Protein AF-A0A3P7TDN3-F1 (afdb_monomer)

Organism: Heligmosomoides polygyrus (NCBI:txid6339)

InterPro domains:
  IPR027417 P-loop containing nucleoside triphosphate hydrolase [G3DSA:3.40.50.300] (238-329)
  IPR027417 P-loop containing nucleoside triphosphate hydrolase [SSF52540] (97-327)

Mean predicted aligned error: 18.05 Å

pLDDT: mean 81.96, std 13.73, range [33.84, 96.94]

Radius of gyration: 77.33 Å; Cα contacts (8 Å, |Δi|>4): 189; chains: 1; bounding box: 142×45×217 Å

Sequence (339 aa):
MEQAKRDFEKLSDSLTSTRGTLATMKEQIAKEEEALSSSKNRVDEFNERMAAIDERRKIAQKGHEEAVATLKRFEKELKEFASGRVQRANGGDRRATKNSSVLQKGHEEAVVTLKRFEKELKEFDKDIKVHQDKVDVTNKKIIKLKSKQASLEADIEKAKEDAVAYKKMAHHKAKAHPWISDERSHFGKKNTEYDFTGYTQDKATKAIADLKARKNELGKNLNTRAMGVLSQVEEQVLGLKQKKEQIAIDKQKLLDTIALLDVKKTQEIHKAHAQVNRDFGNIFSTLLPGASAKVEPPTGKTVEQGLEVRVAFNGKWKDSLQELSGGRPEIRKGHREVS

Foldseek 3Di:
DVVLLVLLVVLVVLLVVLVVVLVVLVVVLVVLVVVLVVLVVLLVVLVVVLVVLVVVLVVLVVQLVVLVVQLVVLVVVLVVLVVVCVVVVPDDDPVSVVVNVVSVVSNVVSVVSNVVSVVSNVVSVVSSVVSVVVSVVSVVVSVVSVVVSVVSVVVSVVSVVSSVVSVVSSVVSCVVPVVCVVCVVVACDPPDVRPPPPDDPVNVVVVVVVVVVVVVVVVVVDPPCCVVVVVVVVVVVVVVVVVVVVVVVVVVVVVVVVVVVVVVVLVVLVVVQVVCQVVVQVVQCVVDPQKGKGWADDVPDDSVVDIFIWMDHNRDIDRHPVVVPPDDDDDDPDDDDDD

Solvent-accessible surface area (backbone atoms only — not comparable to full-atom values): 18614 Å² total; per-residue (Å²): 111,70,66,63,48,51,55,36,48,53,28,50,52,50,36,53,50,40,51,52,51,46,52,5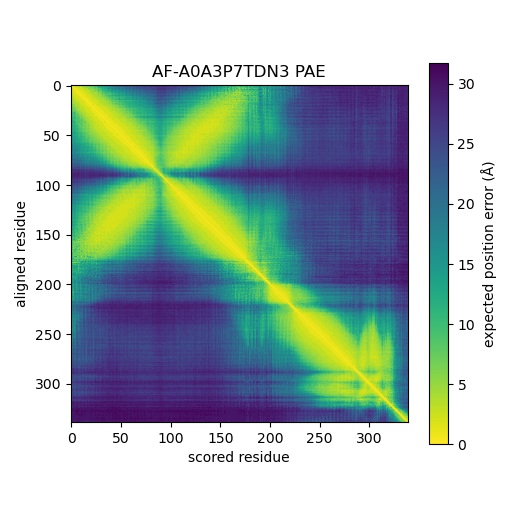4,52,51,55,49,46,54,54,48,51,52,54,43,51,56,48,49,55,52,40,52,56,39,51,52,52,40,52,57,45,51,52,52,39,54,54,45,48,53,51,33,53,52,30,52,52,53,37,55,48,41,53,49,53,52,50,52,54,53,56,61,43,71,76,52,80,80,71,95,54,73,64,58,56,51,52,53,54,51,50,50,50,54,38,51,52,32,52,53,52,33,55,48,35,56,50,52,50,55,50,42,56,49,52,45,48,56,41,50,54,50,38,54,56,44,48,55,49,45,54,51,48,52,54,51,46,55,51,52,52,53,53,42,52,52,41,50,52,50,37,52,51,30,51,52,53,33,52,50,51,40,70,78,34,65,66,49,68,77,49,53,90,53,58,67,38,78,94,44,105,35,43,59,84,91,70,47,74,67,58,52,54,48,52,52,49,51,51,51,51,50,50,51,57,52,52,75,74,51,66,86,56,48,67,61,52,47,53,53,51,50,52,51,52,52,53,50,51,53,51,53,51,50,52,54,53,52,53,49,53,51,53,53,49,50,54,52,50,53,54,50,49,53,52,51,51,52,52,50,48,56,50,51,24,52,51,49,21,53,53,40,37,70,76,35,85,66,33,45,35,43,58,42,44,47,93,96,51,49,73,91,78,41,75,40,55,34,42,23,53,83,85,48,77,39,86,41,73,77,83,71,56,93,69,77,83,93,75,85,82,79,84,77,86,78,133

Secondary structure (DSSP, 8-state):
-HHHHHHHHHHHHHHHHHHHHHHHHHHHHHHHHHHHHHHHHHHHHHHHHHHHHHHHHHHHHHHHHHHHHHHHHHHHHHHHHHHHHHTT-SS--HHHHHHHHHHHHHHHHHHHHHHHHHHHHHHHHHHHHHHHHHHHHHHHHHHHHHHHHHHHHHHHHHHHHHHHHHHHHHHHHHHH-THHHHHGGGTT-TTSTT--TT--HHHHHHHHHHHHHHHHHHHHT--TTHHHHHHHHHHHHHHHHHHHHHHHHHHHHHHHHHHHHHHHHHHHHHHHHHHHHHHHHHHHHHHSTTEEEEEEPPTT--GGG--EEEEEETTEEES-GGGG-SS------------

Nearest PDB structures (foldseek):
  3ja6-assembly1_I  TM=4.556E-01  e=2.717E-03  Escherichia coli
  7p3r-assembly1_C  TM=4.367E-01  e=5.400E-03  Vibrio cholerae O1 biovar El Tor str. N16961
  6h2e-assembly1_Q-2  TM=7.314E-01  e=5.906E-01  Aeromonas hydrophila subsp. hydrophila AL09-71
  6grj-assembly1_D  TM=5.942E-01  e=1.775E-01  Aeromonas hydrophila
  8glv-assembly1_Dp  TM=3.285E-01  e=7.426E-01  Chlamydomonas reinhardtii

Structure (mmCIF, N/CA/C/O backbone):
data_AF-A0A3P7TDN3-F1
#
_entry.id   AF-A0A3P7TDN3-F1
#
loop_
_atom_site.group_PDB
_atom_site.id
_atom_site.type_symbol
_atom_site.label_atom_id
_atom_site.label_alt_id
_atom_site.label_comp_id
_atom_site.label_asym_id
_atom_site.label_entity_id
_atom_site.label_seq_id
_atom_site.pdbx_PDB_ins_code
_atom_site.Cartn_x
_atom_site.Cartn_y
_atom_site.Cartn_z
_atom_site.occupancy
_atom_site.B_iso_or_equiv
_atom_site.auth_seq_id
_atom_site.auth_comp_id
_atom_site.auth_asym_id
_atom_site.auth_atom_id
_atom_site.pdbx_PDB_model_num
ATOM 1 N N . MET A 1 1 ? -12.198 -1.294 20.680 1.00 58.62 1 MET A N 1
ATOM 2 C CA . MET A 1 1 ? -11.614 -2.631 20.464 1.00 58.62 1 MET A CA 1
ATOM 3 C C . MET A 1 1 ? -11.638 -2.976 18.978 1.00 58.62 1 MET A C 1
ATOM 5 O O . MET A 1 1 ? -10.586 -2.913 18.357 1.00 58.62 1 MET A O 1
ATOM 9 N N . GLU A 1 2 ? -12.814 -3.159 18.366 1.00 63.59 2 GLU A N 1
ATOM 10 C CA . GLU A 1 2 ? -12.966 -3.464 16.925 1.00 63.59 2 GLU A CA 1
ATOM 11 C C . GLU A 1 2 ? -12.265 -2.482 15.973 1.00 63.59 2 GLU A C 1
ATOM 13 O O . GLU A 1 2 ? -11.636 -2.905 15.007 1.00 63.59 2 GLU A O 1
ATOM 18 N N . GLN A 1 3 ? -12.312 -1.175 16.259 1.00 66.19 3 GLN A N 1
ATOM 19 C CA . GLN A 1 3 ? -11.653 -0.165 15.423 1.00 66.19 3 GLN A CA 1
ATOM 20 C C . GLN A 1 3 ? -10.132 -0.364 15.344 1.00 66.19 3 GLN A C 1
ATOM 22 O O . GLN A 1 3 ? -9.552 -0.379 14.264 1.00 66.19 3 GLN A O 1
ATOM 27 N N . ALA A 1 4 ? -9.484 -0.561 16.493 1.00 67.50 4 ALA A N 1
ATOM 28 C CA . ALA A 1 4 ? -8.045 -0.795 16.553 1.00 67.50 4 ALA A CA 1
ATOM 29 C C . ALA A 1 4 ? -7.644 -2.119 15.880 1.00 67.50 4 ALA A C 1
ATOM 31 O O . ALA A 1 4 ? -6.563 -2.208 15.303 1.00 67.50 4 ALA A O 1
ATOM 32 N N . LYS A 1 5 ? -8.540 -3.113 15.921 1.00 63.59 5 LYS A N 1
ATOM 33 C CA . LYS A 1 5 ? -8.393 -4.424 15.280 1.00 63.59 5 LYS A CA 1
ATOM 34 C C . LYS A 1 5 ? -8.329 -4.307 13.761 1.00 63.59 5 LYS A C 1
ATOM 36 O O . LYS A 1 5 ? -7.360 -4.748 13.154 1.00 63.59 5 LYS A O 1
ATOM 41 N N . ARG A 1 6 ? -9.320 -3.629 13.173 1.00 68.69 6 ARG A N 1
ATOM 42 C CA . ARG A 1 6 ? -9.400 -3.377 11.728 1.00 68.69 6 ARG A CA 1
ATOM 43 C C . ARG A 1 6 ? -8.254 -2.521 11.227 1.00 68.69 6 ARG A C 1
ATOM 45 O O . ARG A 1 6 ? -7.731 -2.797 10.157 1.00 68.69 6 ARG A O 1
ATOM 52 N N . ASP A 1 7 ? -7.866 -1.492 11.980 1.00 73.81 7 ASP A N 1
ATOM 53 C CA . ASP A 1 7 ? -6.705 -0.677 11.619 1.00 73.81 7 ASP A CA 1
ATOM 54 C C . ASP A 1 7 ? -5.449 -1.554 11.525 1.00 73.81 7 ASP A C 1
ATOM 56 O O . ASP A 1 7 ? -4.688 -1.446 10.569 1.00 73.81 7 ASP A O 1
ATOM 60 N N . PHE A 1 8 ? -5.250 -2.459 12.488 1.00 74.88 8 PHE A N 1
ATOM 61 C CA . PHE A 1 8 ? -4.116 -3.379 12.498 1.00 74.88 8 PHE A CA 1
ATOM 62 C C . PHE A 1 8 ? -4.182 -4.423 11.369 1.00 74.88 8 PHE A C 1
ATOM 64 O O . PHE A 1 8 ? -3.169 -4.672 10.719 1.00 74.88 8 PHE A O 1
ATOM 71 N N . GLU A 1 9 ? -5.354 -5.000 11.099 1.00 75.31 9 GLU A N 1
ATOM 72 C CA . GLU A 1 9 ? -5.570 -5.946 9.994 1.00 75.31 9 GLU A CA 1
ATOM 73 C C . GLU A 1 9 ? -5.333 -5.287 8.635 1.00 75.31 9 GLU A C 1
ATOM 75 O O . GLU A 1 9 ? -4.533 -5.787 7.856 1.00 75.31 9 GLU A O 1
ATOM 80 N N . LYS A 1 10 ? -5.903 -4.098 8.397 1.00 78.38 10 LYS A N 1
ATOM 81 C CA . LYS A 1 10 ? -5.652 -3.314 7.179 1.00 78.38 10 LYS A CA 1
ATOM 82 C C . LYS A 1 10 ? -4.168 -3.025 6.993 1.00 78.38 10 LYS A C 1
ATOM 84 O O . LYS A 1 10 ? -3.664 -3.136 5.885 1.00 78.38 10 LYS A O 1
ATOM 89 N N . LEU A 1 11 ? -3.454 -2.664 8.060 1.00 79.69 11 LEU A N 1
ATOM 90 C CA . LEU A 1 11 ? -2.007 -2.441 7.996 1.00 79.69 11 LEU A CA 1
ATOM 91 C C . LEU A 1 11 ? -1.237 -3.737 7.708 1.00 79.69 11 LEU A C 1
ATOM 93 O O . LEU A 1 11 ? -0.254 -3.705 6.973 1.00 79.69 11 LEU A O 1
ATOM 97 N N . SER A 1 12 ? -1.678 -4.869 8.262 1.00 75.94 12 SER A N 1
ATOM 98 C CA . SER A 1 12 ? -1.098 -6.190 8.003 1.00 75.94 12 SER A CA 1
ATOM 99 C C . SER A 1 12 ? -1.337 -6.636 6.558 1.00 75.94 12 SER A C 1
ATOM 101 O O . SER A 1 12 ? -0.399 -7.071 5.892 1.00 75.94 12 SER A O 1
ATOM 103 N N . ASP A 1 13 ? -2.553 -6.483 6.043 1.00 79.38 13 ASP A N 1
ATOM 104 C CA . ASP A 1 13 ? -2.920 -6.819 4.667 1.00 79.38 13 ASP A CA 1
ATOM 105 C C . ASP A 1 13 ? -2.196 -5.912 3.676 1.00 79.38 13 ASP A C 1
ATOM 107 O O . ASP A 1 13 ? -1.582 -6.406 2.731 1.00 79.38 13 ASP A O 1
ATOM 111 N N . SER A 1 14 ? -2.158 -4.601 3.940 1.00 79.75 14 SER A N 1
ATOM 112 C CA . SER A 1 14 ? -1.368 -3.649 3.157 1.00 79.75 14 SER A CA 1
ATOM 113 C C . SER A 1 14 ? 0.115 -4.010 3.165 1.00 79.75 14 SER A C 1
ATOM 115 O O . SER A 1 14 ? 0.737 -3.987 2.112 1.00 79.75 14 SER A O 1
ATOM 117 N N . LEU A 1 15 ? 0.691 -4.412 4.305 1.00 79.75 15 LEU A N 1
ATOM 118 C CA . LEU A 1 15 ? 2.088 -4.860 4.390 1.00 79.75 15 LEU A CA 1
ATOM 119 C C . LEU A 1 15 ? 2.348 -6.155 3.605 1.00 79.75 15 LEU A C 1
ATOM 121 O O . LEU A 1 15 ? 3.425 -6.346 3.040 1.00 79.75 15 LEU A O 1
ATOM 125 N N . THR A 1 16 ? 1.388 -7.076 3.599 1.00 80.88 16 THR A N 1
ATOM 126 C CA . THR A 1 16 ? 1.516 -8.357 2.890 1.00 80.88 16 THR A CA 1
ATOM 127 C C . THR A 1 16 ? 1.381 -8.143 1.385 1.00 80.88 16 THR A C 1
ATOM 129 O O . THR A 1 16 ? 2.193 -8.653 0.613 1.00 80.88 16 THR A O 1
ATOM 132 N N . SER A 1 17 ? 0.427 -7.302 0.983 1.00 82.31 17 SER A N 1
ATOM 133 C CA . SER A 1 17 ? 0.233 -6.852 -0.393 1.00 82.31 17 SER A CA 1
ATOM 134 C C . SER A 1 17 ? 1.462 -6.107 -0.923 1.00 82.31 17 SER A C 1
ATOM 136 O O . SER A 1 17 ? 1.997 -6.500 -1.956 1.00 82.31 17 SER A O 1
ATOM 138 N N . THR A 1 18 ? 2.000 -5.122 -0.186 1.00 82.38 18 THR A N 1
ATOM 139 C CA . THR A 1 18 ? 3.206 -4.382 -0.608 1.00 82.38 18 THR A CA 1
ATOM 140 C C . THR A 1 18 ? 4.447 -5.262 -0.697 1.00 82.38 18 THR A C 1
ATOM 142 O O . THR A 1 18 ? 5.294 -5.057 -1.560 1.00 82.38 18 THR A O 1
ATOM 145 N N . ARG A 1 19 ? 4.572 -6.289 0.151 1.00 79.69 19 ARG A N 1
ATOM 146 C CA . ARG A 1 19 ? 5.641 -7.291 0.009 1.00 79.69 19 ARG A CA 1
ATOM 147 C C . ARG A 1 19 ? 5.483 -8.128 -1.255 1.00 79.69 19 ARG A C 1
ATOM 149 O O . ARG A 1 19 ? 6.483 -8.392 -1.920 1.00 79.69 19 ARG A O 1
ATOM 156 N N . GLY A 1 20 ? 4.254 -8.529 -1.578 1.00 82.12 20 GLY A N 1
ATOM 157 C CA . GLY A 1 20 ? 3.937 -9.239 -2.815 1.00 82.12 20 GLY A CA 1
ATOM 158 C C . GLY A 1 20 ? 4.263 -8.400 -4.050 1.00 82.12 20 GLY A C 1
ATOM 159 O O . GLY A 1 20 ? 4.995 -8.859 -4.926 1.00 82.12 20 GLY A O 1
ATOM 160 N N . THR A 1 21 ? 3.810 -7.144 -4.089 1.00 84.44 21 THR A N 1
ATOM 161 C CA . THR A 1 21 ? 4.116 -6.229 -5.200 1.00 84.44 21 THR A CA 1
ATOM 162 C C . THR A 1 21 ? 5.618 -5.986 -5.323 1.00 84.44 21 THR A C 1
ATOM 164 O O . THR A 1 21 ? 6.164 -6.100 -6.417 1.00 84.44 21 THR A O 1
ATOM 167 N N . LEU A 1 22 ? 6.324 -5.770 -4.212 1.00 84.81 22 LEU A N 1
ATOM 168 C CA . LEU A 1 22 ? 7.772 -5.569 -4.209 1.00 84.81 22 LEU A CA 1
ATOM 169 C C . LEU A 1 22 ? 8.546 -6.798 -4.712 1.00 84.81 22 LEU A C 1
ATOM 171 O O . LEU A 1 22 ? 9.556 -6.638 -5.394 1.00 84.81 22 LEU A O 1
ATOM 175 N N . ALA A 1 23 ? 8.077 -8.016 -4.427 1.00 86.75 23 ALA A N 1
ATOM 176 C CA . ALA A 1 23 ? 8.657 -9.230 -5.001 1.00 86.75 23 ALA A CA 1
ATOM 177 C C . ALA A 1 23 ? 8.483 -9.265 -6.530 1.00 86.75 23 ALA A C 1
ATOM 179 O O . ALA A 1 23 ? 9.458 -9.477 -7.250 1.00 86.75 23 ALA A O 1
ATOM 180 N N . THR A 1 24 ? 7.278 -8.966 -7.028 1.00 89.00 24 THR A N 1
ATOM 181 C CA . THR A 1 24 ? 7.013 -8.932 -8.477 1.00 89.00 24 THR A CA 1
ATOM 182 C C . THR A 1 24 ? 7.789 -7.828 -9.200 1.00 89.00 24 THR A C 1
ATOM 184 O O . THR A 1 24 ? 8.333 -8.070 -10.274 1.00 89.00 24 THR A O 1
ATOM 187 N N . MET A 1 25 ? 7.911 -6.635 -8.606 1.00 88.31 25 MET A N 1
ATOM 188 C CA . MET A 1 25 ? 8.682 -5.524 -9.175 1.00 88.31 25 MET A CA 1
ATOM 189 C C . MET A 1 25 ? 10.177 -5.853 -9.241 1.00 88.31 25 MET A C 1
ATOM 191 O O . MET A 1 25 ? 10.819 -5.566 -10.246 1.00 88.31 25 MET A O 1
ATOM 195 N N . LYS A 1 26 ? 10.733 -6.513 -8.214 1.00 86.25 26 LYS A N 1
ATOM 196 C CA . LYS A 1 26 ? 12.130 -6.981 -8.231 1.00 86.25 26 LYS A CA 1
ATOM 197 C C . LYS A 1 26 ? 12.391 -8.001 -9.336 1.00 86.25 26 LYS A C 1
ATOM 199 O O . LYS A 1 26 ? 13.412 -7.914 -10.008 1.00 86.25 26 LYS A O 1
ATOM 204 N N . GLU A 1 27 ? 11.471 -8.942 -9.542 1.00 91.38 27 GLU A N 1
ATOM 205 C CA . GLU A 1 27 ? 11.575 -9.905 -10.642 1.00 91.38 27 GLU A CA 1
ATOM 206 C C . GLU A 1 27 ? 11.507 -9.206 -12.009 1.00 91.38 27 GLU A C 1
ATOM 208 O O . GLU A 1 27 ? 12.256 -9.546 -12.924 1.00 91.38 27 GLU A O 1
ATOM 213 N N . GLN A 1 28 ? 10.638 -8.200 -12.151 1.00 88.94 28 GLN A N 1
ATOM 214 C CA . GLN A 1 28 ? 10.557 -7.397 -13.371 1.00 88.94 28 GLN A CA 1
ATOM 215 C C . GLN A 1 28 ? 11.845 -6.615 -13.633 1.00 88.94 28 GLN A C 1
ATOM 217 O O . GLN A 1 28 ? 12.327 -6.653 -14.760 1.00 88.94 28 GLN A O 1
ATOM 222 N N . ILE A 1 29 ? 12.436 -5.968 -12.622 1.00 90.00 29 ILE A N 1
ATOM 223 C CA . ILE A 1 29 ? 13.725 -5.276 -12.780 1.00 90.00 29 ILE A CA 1
ATOM 224 C C . ILE A 1 29 ? 14.811 -6.241 -13.247 1.00 90.00 29 ILE A C 1
ATOM 226 O O . ILE A 1 29 ? 15.497 -5.927 -14.212 1.00 90.00 29 ILE A O 1
ATOM 230 N N . ALA A 1 30 ? 14.919 -7.429 -12.647 1.00 90.44 30 ALA A N 1
ATOM 231 C CA . ALA A 1 30 ? 15.923 -8.411 -13.056 1.00 90.44 30 ALA A CA 1
ATOM 232 C C . ALA A 1 30 ? 15.779 -8.809 -14.541 1.00 90.44 30 ALA A C 1
ATOM 234 O O . ALA A 1 30 ? 16.767 -8.875 -15.272 1.00 90.44 30 ALA A O 1
ATOM 235 N N . LYS A 1 31 ? 14.541 -9.004 -15.021 1.00 91.00 31 LYS A N 1
ATOM 236 C CA . LYS A 1 31 ? 14.264 -9.281 -16.445 1.00 91.00 31 LYS A CA 1
ATOM 237 C C . LYS A 1 31 ? 14.632 -8.102 -17.351 1.00 91.00 31 LYS A C 1
ATOM 239 O O . LYS A 1 31 ? 15.155 -8.302 -18.446 1.00 91.00 31 LYS A O 1
ATOM 244 N N . GLU A 1 32 ? 14.350 -6.874 -16.920 1.00 89.44 32 GLU A N 1
ATOM 245 C CA . GLU A 1 32 ? 14.700 -5.659 -17.668 1.00 89.44 32 GLU A CA 1
ATOM 246 C C . GLU A 1 32 ? 16.224 -5.434 -17.707 1.00 89.44 32 GLU A C 1
ATOM 248 O O . GLU A 1 32 ? 16.751 -5.045 -18.750 1.00 89.44 32 GLU A O 1
ATOM 253 N N . GLU A 1 33 ? 16.952 -5.745 -16.629 1.00 89.88 33 GLU A N 1
ATOM 254 C CA . GLU A 1 33 ? 18.421 -5.697 -16.572 1.00 89.88 33 GLU A CA 1
ATOM 255 C C . GLU A 1 33 ? 19.064 -6.696 -17.543 1.00 89.88 33 GLU A C 1
ATOM 257 O O . GLU A 1 33 ? 19.987 -6.341 -18.282 1.00 89.88 33 GLU A O 1
ATOM 262 N N . GLU A 1 34 ? 18.541 -7.922 -17.617 1.00 92.81 34 GLU A N 1
ATOM 263 C CA . GLU A 1 34 ? 18.985 -8.932 -18.583 1.00 92.81 34 GLU A CA 1
ATOM 264 C C . GLU A 1 34 ? 18.696 -8.493 -20.034 1.00 92.81 34 GLU A C 1
ATOM 266 O O . GLU A 1 34 ? 19.556 -8.579 -20.922 1.00 92.81 34 GLU A O 1
ATOM 271 N N . ALA A 1 35 ? 17.509 -7.933 -20.285 1.00 92.12 35 ALA A N 1
ATOM 272 C CA . ALA A 1 35 ? 17.138 -7.377 -21.587 1.00 92.12 35 ALA A CA 1
ATOM 273 C C . ALA A 1 35 ? 18.008 -6.167 -21.984 1.00 92.12 35 ALA A C 1
ATOM 275 O O . ALA A 1 35 ? 18.323 -5.973 -23.165 1.00 92.12 35 ALA A O 1
ATOM 276 N N . LEU A 1 36 ? 18.410 -5.346 -21.012 1.00 92.62 36 LEU A N 1
ATOM 277 C CA . LEU A 1 36 ? 19.300 -4.209 -21.212 1.00 92.62 36 LEU A CA 1
ATOM 278 C C . LEU A 1 36 ? 20.726 -4.674 -21.518 1.00 92.62 36 LEU A C 1
ATOM 280 O O . LEU A 1 36 ? 21.340 -4.154 -22.449 1.00 92.62 36 LEU A O 1
ATOM 284 N N . SER A 1 37 ? 21.230 -5.657 -20.769 1.00 93.50 37 SER A N 1
ATOM 285 C CA . SER A 1 37 ? 22.544 -6.273 -20.977 1.00 93.50 37 SER A CA 1
ATOM 286 C C . SER A 1 37 ? 22.651 -6.890 -22.374 1.00 93.50 37 SER A C 1
ATOM 288 O O . SER A 1 37 ? 23.513 -6.510 -23.165 1.00 93.50 37 SER A O 1
ATOM 290 N N . SER A 1 38 ? 21.685 -7.733 -22.749 1.00 93.75 38 SER A N 1
ATOM 291 C CA . SER A 1 38 ? 21.631 -8.334 -24.088 1.00 93.75 38 SER A CA 1
ATOM 292 C C . SER A 1 38 ? 21.511 -7.296 -25.211 1.00 93.75 38 SER A C 1
ATOM 294 O O . SER A 1 38 ? 22.126 -7.453 -26.267 1.00 93.75 38 SER A O 1
ATOM 296 N N . SER A 1 39 ? 20.763 -6.206 -25.001 1.00 92.75 39 SER A N 1
ATOM 297 C CA . SER A 1 39 ? 20.650 -5.129 -25.994 1.00 92.75 39 SER A CA 1
ATOM 298 C C . SER A 1 39 ? 21.952 -4.334 -26.150 1.00 92.75 39 SER A C 1
ATOM 300 O O . SER A 1 39 ? 22.257 -3.928 -27.268 1.00 92.75 39 SER A O 1
ATOM 302 N N . LYS A 1 40 ? 22.723 -4.129 -25.070 1.00 93.19 40 LYS A N 1
ATOM 303 C CA . LYS A 1 40 ? 24.050 -3.487 -25.124 1.00 93.19 40 LYS A CA 1
ATOM 304 C C . LYS A 1 40 ? 25.048 -4.343 -25.903 1.00 93.19 40 LYS A C 1
ATOM 306 O O . LYS A 1 40 ? 25.600 -3.850 -26.877 1.00 93.19 40 LYS A O 1
ATOM 311 N N . ASN A 1 41 ? 25.152 -5.632 -25.575 1.00 94.81 41 ASN A N 1
ATOM 312 C CA . ASN A 1 41 ? 26.038 -6.562 -26.288 1.00 94.81 41 ASN A CA 1
ATOM 313 C C . ASN A 1 41 ? 25.749 -6.575 -27.796 1.00 94.81 41 ASN A C 1
ATOM 315 O O . ASN A 1 41 ? 26.651 -6.600 -28.622 1.00 94.81 41 ASN A O 1
ATOM 319 N N . ARG A 1 42 ? 24.470 -6.489 -28.171 1.00 92.38 42 ARG A N 1
ATOM 320 C CA . ARG A 1 42 ? 24.052 -6.453 -29.574 1.00 92.38 42 ARG A CA 1
ATOM 321 C C . ARG A 1 42 ? 24.449 -5.162 -30.299 1.00 92.38 42 ARG A C 1
ATOM 323 O O . ARG A 1 42 ? 24.687 -5.204 -31.502 1.00 92.38 42 ARG A O 1
ATOM 330 N N . VAL A 1 43 ? 24.515 -4.028 -29.598 1.00 94.38 43 VAL A N 1
ATOM 331 C CA . VAL A 1 43 ? 25.080 -2.783 -30.150 1.00 94.38 43 VAL A CA 1
ATOM 332 C C . VAL A 1 43 ? 26.580 -2.942 -30.374 1.00 94.38 43 VAL A C 1
ATOM 334 O O . VAL A 1 43 ? 27.057 -2.581 -31.447 1.00 94.38 43 VAL A O 1
ATOM 337 N N . ASP A 1 44 ? 27.293 -3.534 -29.416 1.00 93.56 44 ASP A N 1
ATOM 338 C CA . ASP A 1 44 ? 28.733 -3.781 -29.531 1.00 93.56 44 ASP A CA 1
ATOM 339 C C . ASP A 1 44 ? 29.041 -4.707 -30.720 1.00 93.56 44 ASP A C 1
ATOM 341 O O . ASP A 1 44 ? 29.847 -4.352 -31.578 1.00 93.56 44 ASP A O 1
ATOM 345 N N . GLU A 1 45 ? 28.292 -5.804 -30.885 1.00 93.69 45 GLU A N 1
ATOM 346 C CA . GLU A 1 45 ? 28.403 -6.693 -32.053 1.00 93.69 45 GLU A CA 1
ATOM 347 C C . GLU A 1 45 ? 28.162 -5.966 -33.387 1.00 93.69 45 GLU A C 1
ATOM 349 O O . GLU A 1 45 ? 28.819 -6.249 -34.394 1.00 93.69 45 GLU A O 1
ATOM 354 N N . PHE A 1 46 ? 27.191 -5.047 -33.446 1.00 93.38 46 PHE A N 1
ATOM 355 C CA . PHE A 1 46 ? 26.948 -4.271 -34.663 1.00 93.38 46 PHE A CA 1
ATOM 356 C C . PHE A 1 46 ? 28.076 -3.278 -34.941 1.00 93.38 46 PHE A C 1
ATOM 358 O O . PHE A 1 46 ? 28.464 -3.140 -36.102 1.00 93.38 46 PHE A O 1
ATOM 365 N N . ASN A 1 47 ? 28.627 -2.641 -33.908 1.00 92.25 47 ASN A N 1
ATOM 366 C CA . ASN A 1 47 ? 29.766 -1.734 -34.033 1.00 92.25 47 ASN A CA 1
ATOM 367 C C . ASN A 1 47 ? 31.035 -2.471 -34.488 1.00 92.25 47 ASN A C 1
ATOM 369 O O . ASN A 1 47 ? 31.755 -1.972 -35.351 1.00 92.25 47 ASN A O 1
ATOM 373 N N . GLU A 1 48 ? 31.285 -3.682 -33.989 1.00 94.31 48 GLU A N 1
ATOM 374 C CA . GLU A 1 48 ? 32.402 -4.517 -34.447 1.00 94.31 48 GLU A CA 1
ATOM 375 C C . GLU A 1 48 ? 32.251 -4.913 -35.922 1.00 94.31 48 GLU A C 1
ATOM 377 O O . GLU A 1 48 ? 33.198 -4.800 -36.704 1.00 94.31 48 GLU A O 1
ATOM 382 N N . ARG A 1 49 ? 31.044 -5.321 -36.342 1.00 93.12 49 ARG A N 1
ATOM 383 C CA . ARG A 1 49 ? 30.761 -5.625 -37.758 1.00 93.12 49 ARG A CA 1
ATOM 384 C C . ARG A 1 49 ? 30.950 -4.403 -38.651 1.00 93.12 49 ARG A C 1
ATOM 386 O O . ARG A 1 49 ? 31.521 -4.533 -39.730 1.00 93.12 49 ARG A O 1
ATOM 393 N N . MET A 1 50 ? 30.510 -3.232 -38.198 1.00 92.94 50 MET A N 1
ATOM 394 C CA . MET A 1 50 ? 30.730 -1.958 -38.887 1.00 92.94 50 MET A CA 1
ATOM 395 C C . MET A 1 50 ? 32.215 -1.664 -39.073 1.00 92.94 50 MET A C 1
ATOM 397 O O . MET A 1 50 ? 32.636 -1.376 -40.190 1.00 92.94 50 MET A O 1
ATOM 401 N N . ALA A 1 51 ? 33.014 -1.794 -38.011 1.00 93.81 51 ALA A N 1
ATOM 402 C CA . ALA A 1 51 ? 34.455 -1.574 -38.069 1.00 93.81 51 ALA A CA 1
ATOM 403 C C . ALA A 1 51 ? 35.145 -2.547 -39.042 1.00 93.81 51 ALA A C 1
ATOM 405 O O . ALA A 1 51 ? 35.997 -2.139 -39.831 1.00 93.81 51 ALA A O 1
ATOM 406 N N . ALA A 1 52 ? 34.735 -3.819 -39.049 1.00 93.88 52 ALA A N 1
ATOM 407 C CA . ALA A 1 52 ? 35.259 -4.814 -39.982 1.00 93.88 52 ALA A CA 1
ATOM 408 C C . ALA A 1 52 ? 34.906 -4.502 -41.450 1.00 93.88 52 ALA A C 1
ATOM 410 O O . ALA A 1 52 ? 35.733 -4.712 -42.341 1.00 93.88 52 ALA A O 1
ATOM 411 N N . ILE A 1 53 ? 33.693 -4.005 -41.717 1.00 92.44 53 ILE A N 1
ATOM 412 C CA . ILE A 1 53 ? 33.277 -3.581 -43.062 1.00 92.44 53 ILE A CA 1
ATOM 413 C C . ILE A 1 53 ? 34.031 -2.314 -43.484 1.00 92.44 53 ILE A C 1
ATOM 415 O O . ILE A 1 53 ? 34.505 -2.247 -44.616 1.00 92.44 53 ILE A O 1
ATOM 419 N N . ASP A 1 54 ? 34.198 -1.343 -42.584 1.00 92.06 54 ASP A N 1
ATOM 420 C CA . ASP A 1 54 ? 34.936 -0.107 -42.859 1.00 92.06 54 ASP A CA 1
ATOM 421 C C . ASP A 1 54 ? 36.411 -0.381 -43.198 1.00 92.06 54 ASP A C 1
ATOM 423 O O . ASP A 1 54 ? 36.969 0.223 -44.114 1.00 92.06 54 ASP A O 1
ATOM 427 N N . GLU A 1 55 ? 37.037 -1.361 -42.544 1.00 92.81 55 GLU A N 1
ATOM 428 C CA . GLU A 1 55 ? 38.405 -1.759 -42.882 1.00 92.81 55 GLU A CA 1
ATOM 429 C C . GLU A 1 55 ? 38.495 -2.385 -44.284 1.00 92.81 55 GLU A C 1
ATOM 431 O O . GLU A 1 55 ? 39.365 -2.028 -45.082 1.00 92.81 55 GLU A O 1
ATOM 436 N N . ARG A 1 56 ? 37.542 -3.254 -44.650 1.00 91.56 56 ARG A N 1
ATOM 437 C CA . ARG A 1 56 ? 37.454 -3.809 -46.016 1.00 91.56 56 ARG A CA 1
ATOM 438 C C . ARG A 1 56 ? 37.198 -2.721 -47.056 1.00 91.56 56 ARG A C 1
ATOM 440 O O . ARG A 1 56 ? 37.798 -2.749 -48.130 1.00 91.56 56 ARG A O 1
ATOM 447 N N . ARG A 1 57 ? 36.363 -1.737 -46.720 1.00 92.69 57 ARG A N 1
ATOM 448 C CA . ARG A 1 57 ? 36.088 -0.561 -47.549 1.00 92.69 57 ARG A CA 1
ATOM 449 C C . ARG A 1 57 ? 37.352 0.262 -47.792 1.00 92.69 57 ARG A C 1
ATOM 451 O O . ARG A 1 57 ? 37.600 0.628 -48.935 1.00 92.69 57 ARG A O 1
ATOM 458 N N . LYS A 1 58 ? 38.188 0.497 -46.772 1.00 93.00 58 LYS A N 1
ATOM 459 C CA . LYS A 1 58 ? 39.485 1.189 -46.931 1.00 93.00 58 LYS A CA 1
ATOM 460 C C . LYS A 1 58 ? 40.429 0.444 -47.870 1.00 93.00 58 LYS A C 1
ATOM 462 O O . LYS A 1 58 ? 41.096 1.075 -48.688 1.00 93.00 58 LYS A O 1
ATOM 467 N N . ILE A 1 59 ? 40.479 -0.886 -47.784 1.00 92.25 59 ILE A N 1
ATOM 468 C CA . ILE A 1 59 ? 41.286 -1.714 -48.694 1.00 92.25 59 ILE A CA 1
ATOM 469 C C . ILE A 1 59 ? 40.766 -1.591 -50.134 1.00 92.25 59 ILE A C 1
ATOM 471 O O . ILE A 1 59 ? 41.546 -1.310 -51.043 1.00 92.25 59 ILE A O 1
ATOM 475 N N . ALA A 1 60 ? 39.454 -1.735 -50.344 1.00 90.62 60 ALA A N 1
ATOM 476 C CA . ALA A 1 60 ? 38.836 -1.579 -51.663 1.00 90.62 60 ALA A CA 1
ATOM 477 C C . ALA A 1 60 ? 39.010 -0.160 -52.230 1.00 90.62 60 ALA A C 1
ATOM 479 O O . ALA A 1 60 ? 39.204 0.002 -53.431 1.00 90.62 60 ALA A O 1
ATOM 480 N N . GLN A 1 61 ? 39.008 0.866 -51.375 1.00 91.50 61 GLN A N 1
ATOM 481 C CA . GLN A 1 61 ? 39.244 2.252 -51.772 1.00 91.50 61 GLN A CA 1
ATOM 482 C C . GLN A 1 61 ? 40.678 2.468 -52.269 1.00 91.50 61 GLN A C 1
ATOM 484 O O . GLN A 1 61 ? 40.863 3.073 -53.322 1.00 91.50 61 GLN A O 1
ATOM 489 N N . LYS A 1 62 ? 41.685 1.913 -51.581 1.00 92.44 62 LYS A N 1
ATOM 490 C CA . LYS A 1 62 ? 43.074 1.925 -52.075 1.00 92.44 62 LYS A CA 1
ATOM 491 C C . LYS A 1 62 ? 43.192 1.214 -53.427 1.00 92.44 62 LYS A C 1
ATOM 493 O O . LYS A 1 62 ? 43.778 1.761 -54.355 1.00 92.44 62 LYS A O 1
ATOM 498 N N . GLY A 1 63 ? 42.562 0.044 -53.573 1.00 89.69 63 GLY A N 1
ATOM 499 C CA . GLY A 1 63 ? 42.522 -0.684 -54.849 1.00 89.69 63 GLY A CA 1
ATOM 500 C C . GLY A 1 63 ? 41.832 0.100 -55.974 1.00 89.69 63 GLY A C 1
ATOM 501 O O . GLY A 1 63 ? 42.295 0.095 -57.114 1.00 89.69 63 GLY A O 1
ATOM 502 N N . HIS A 1 64 ? 40.765 0.836 -55.655 1.00 91.56 64 HIS A N 1
ATOM 503 C CA . HIS A 1 64 ? 40.109 1.752 -56.586 1.00 91.56 64 HIS A CA 1
ATOM 504 C C . HIS A 1 64 ? 41.044 2.894 -57.019 1.00 91.56 64 HIS A C 1
ATOM 506 O O . HIS A 1 64 ? 41.137 3.193 -58.207 1.00 91.56 64 HIS A O 1
ATOM 512 N N . GLU A 1 65 ? 41.760 3.526 -56.085 1.00 90.88 65 GLU A N 1
ATOM 513 C CA . GLU A 1 65 ? 42.724 4.597 -56.379 1.00 90.88 65 GLU A CA 1
ATOM 514 C C . GLU A 1 65 ? 43.868 4.114 -57.287 1.00 90.88 65 GLU A C 1
ATOM 516 O O . GLU A 1 65 ? 44.223 4.793 -58.256 1.00 90.88 65 GLU A O 1
ATOM 521 N N . GLU A 1 66 ? 44.388 2.909 -57.044 1.00 90.94 66 GLU A N 1
ATOM 522 C CA . GLU A 1 66 ? 45.379 2.255 -57.907 1.00 90.94 66 GLU A CA 1
ATOM 523 C C . GLU A 1 66 ? 44.816 1.956 -59.310 1.00 90.94 66 GLU A C 1
ATOM 525 O O . GLU A 1 66 ? 45.470 2.228 -60.322 1.00 90.94 66 GLU A O 1
ATOM 530 N N . ALA A 1 67 ? 43.578 1.457 -59.405 1.00 89.69 67 ALA A N 1
ATOM 531 C CA . ALA A 1 67 ? 42.902 1.221 -60.684 1.00 89.69 67 ALA A CA 1
ATOM 532 C C . ALA A 1 67 ? 42.674 2.529 -61.471 1.00 89.69 67 ALA A C 1
ATOM 534 O O . ALA A 1 67 ? 42.891 2.582 -62.681 1.00 89.69 67 ALA A O 1
ATOM 535 N N . VAL A 1 68 ? 42.325 3.624 -60.790 1.00 90.69 68 VAL A N 1
ATOM 536 C CA . VAL A 1 68 ? 42.227 4.962 -61.401 1.00 90.69 68 VAL A CA 1
ATOM 537 C C . VAL A 1 68 ? 43.588 5.427 -61.926 1.00 90.69 68 VAL A C 1
ATOM 539 O O . VAL A 1 68 ? 43.673 5.985 -63.022 1.00 90.69 68 VAL A O 1
ATOM 542 N N . ALA A 1 69 ? 44.665 5.211 -61.167 1.00 91.19 69 ALA A N 1
ATOM 543 C CA . ALA A 1 69 ? 46.011 5.585 -61.591 1.00 91.19 69 ALA A CA 1
ATOM 544 C C . ALA A 1 69 ? 46.474 4.784 -62.821 1.00 91.19 69 ALA A C 1
ATOM 546 O O . ALA A 1 69 ? 47.038 5.364 -63.754 1.00 91.19 69 ALA A O 1
ATOM 547 N N . THR A 1 70 ? 46.198 3.476 -62.862 1.00 89.31 70 THR A N 1
ATOM 548 C CA . THR A 1 70 ? 46.519 2.629 -64.025 1.00 89.31 70 THR A CA 1
ATOM 549 C C . THR A 1 70 ? 45.709 3.022 -65.260 1.00 89.31 70 THR A C 1
ATOM 551 O O . THR A 1 70 ? 46.289 3.141 -66.339 1.00 89.31 70 THR A O 1
ATOM 554 N N . LEU A 1 71 ? 44.417 3.340 -65.114 1.00 89.06 71 LEU A N 1
ATOM 555 C CA . LEU A 1 71 ? 43.604 3.881 -66.208 1.00 89.06 71 LEU A CA 1
ATOM 556 C C . LEU A 1 71 ? 44.169 5.182 -66.771 1.00 89.06 71 LEU A C 1
ATOM 558 O O . LEU A 1 71 ? 44.379 5.281 -67.977 1.00 89.06 71 LEU A O 1
ATOM 562 N N . LYS A 1 72 ? 44.498 6.154 -65.910 1.00 89.94 72 LYS A N 1
ATOM 563 C CA . LYS A 1 72 ? 45.110 7.425 -66.339 1.00 89.94 72 LYS A CA 1
ATOM 564 C C . LYS A 1 72 ? 46.417 7.209 -67.101 1.00 89.94 72 LYS A C 1
ATOM 566 O O . LYS A 1 72 ? 46.715 7.945 -68.043 1.00 89.94 72 LYS A O 1
ATOM 571 N N . ARG A 1 73 ? 47.203 6.202 -66.706 1.00 89.94 73 ARG A N 1
ATOM 572 C CA . ARG A 1 73 ? 48.425 5.819 -67.417 1.00 89.94 73 ARG A CA 1
ATOM 573 C C . ARG A 1 73 ? 48.110 5.266 -68.808 1.00 89.94 73 ARG A C 1
ATOM 575 O O . ARG A 1 73 ? 48.684 5.764 -69.773 1.00 89.94 73 ARG A O 1
ATOM 582 N N . PHE A 1 74 ? 47.183 4.314 -68.927 1.00 85.62 74 PHE A N 1
ATOM 583 C CA . PHE A 1 74 ? 46.767 3.777 -70.229 1.00 85.62 74 PHE A CA 1
ATOM 584 C C . PHE A 1 74 ? 46.155 4.852 -71.136 1.00 85.62 74 PHE A C 1
ATOM 586 O O . PHE A 1 74 ? 46.464 4.891 -72.323 1.00 85.62 74 PHE A O 1
ATOM 593 N N . GLU A 1 75 ? 45.350 5.770 -70.597 1.00 85.25 75 GLU A N 1
ATOM 594 C CA . GLU A 1 75 ? 44.810 6.911 -71.347 1.00 85.25 75 GLU A CA 1
ATOM 595 C C . GLU A 1 75 ? 45.916 7.831 -71.880 1.00 85.25 75 GLU A C 1
ATOM 597 O O . GLU A 1 75 ? 45.842 8.300 -73.019 1.00 85.25 75 GLU A O 1
ATOM 602 N N . LYS A 1 76 ? 46.949 8.100 -71.073 1.00 87.81 76 LYS A N 1
ATOM 603 C CA . LYS A 1 76 ? 48.108 8.896 -71.492 1.00 87.81 76 LYS A CA 1
ATOM 604 C C . LYS A 1 76 ? 48.907 8.181 -72.584 1.00 87.81 76 LYS A C 1
ATOM 606 O O . LYS A 1 76 ? 49.179 8.792 -73.613 1.00 87.81 76 LYS A O 1
ATOM 611 N N . GLU A 1 77 ? 49.215 6.898 -72.396 1.00 85.75 77 GLU A N 1
ATOM 612 C CA . GLU A 1 77 ? 49.931 6.075 -73.381 1.00 85.75 77 GLU A CA 1
ATOM 613 C C . GLU A 1 77 ? 49.141 5.964 -74.702 1.00 85.75 77 GLU A C 1
ATOM 615 O O . GLU A 1 77 ? 49.724 6.082 -75.778 1.00 85.75 77 GLU A O 1
ATOM 620 N N . LEU A 1 78 ? 47.808 5.837 -74.651 1.00 82.69 78 LEU A N 1
ATOM 621 C CA . LEU A 1 78 ? 46.934 5.864 -75.832 1.00 82.69 78 LEU A CA 1
ATOM 622 C C . LEU A 1 78 ? 46.942 7.230 -76.540 1.00 82.69 78 LEU A C 1
ATOM 624 O O . LEU A 1 78 ? 46.993 7.276 -77.771 1.00 82.69 78 LEU A O 1
ATOM 628 N N . LYS A 1 79 ? 46.925 8.346 -75.795 1.00 83.94 79 LYS A N 1
ATOM 629 C CA . LYS A 1 79 ? 47.017 9.708 -76.360 1.00 83.94 79 LYS A CA 1
ATOM 630 C C . LYS A 1 79 ? 48.368 9.966 -77.029 1.00 83.94 79 LYS A C 1
ATOM 632 O O . LYS A 1 79 ? 48.400 10.508 -78.131 1.00 83.94 79 LYS A O 1
ATOM 637 N N . GLU A 1 80 ? 49.466 9.564 -76.392 1.00 83.81 80 GLU A N 1
ATOM 638 C CA . GLU A 1 80 ? 50.825 9.665 -76.946 1.00 83.81 80 GLU A CA 1
ATOM 639 C C . GLU A 1 80 ? 51.006 8.761 -78.172 1.00 83.81 80 GLU A C 1
ATOM 641 O O . GLU A 1 80 ? 51.599 9.161 -79.176 1.00 83.81 80 GLU A O 1
ATOM 646 N N . PHE A 1 81 ? 50.433 7.557 -78.137 1.00 77.69 81 PHE A N 1
ATOM 647 C CA . PHE A 1 81 ? 50.417 6.655 -79.282 1.00 77.69 81 PHE A CA 1
ATOM 648 C C . PHE A 1 81 ? 49.624 7.243 -80.463 1.00 77.69 81 PHE A C 1
ATOM 650 O O . PHE A 1 81 ? 50.064 7.145 -81.611 1.00 77.69 81 PHE A O 1
ATOM 657 N N . ALA A 1 82 ? 48.488 7.899 -80.199 1.00 75.88 82 ALA A N 1
ATOM 658 C CA . ALA A 1 82 ? 47.688 8.577 -81.217 1.00 75.88 82 ALA A CA 1
ATOM 659 C C . ALA A 1 82 ? 48.415 9.793 -81.824 1.00 75.88 82 ALA A C 1
ATOM 661 O O . ALA A 1 82 ? 48.473 9.918 -83.049 1.00 75.88 82 ALA A O 1
ATOM 662 N N . SER A 1 83 ? 49.028 10.655 -81.005 1.00 76.75 83 SER A N 1
ATOM 663 C CA . SER A 1 83 ? 49.765 11.837 -81.483 1.00 76.75 83 SER A CA 1
ATOM 664 C C . SER A 1 83 ? 51.044 11.467 -82.248 1.00 76.75 83 SER A C 1
ATOM 666 O O . SER A 1 83 ? 51.310 12.019 -83.317 1.00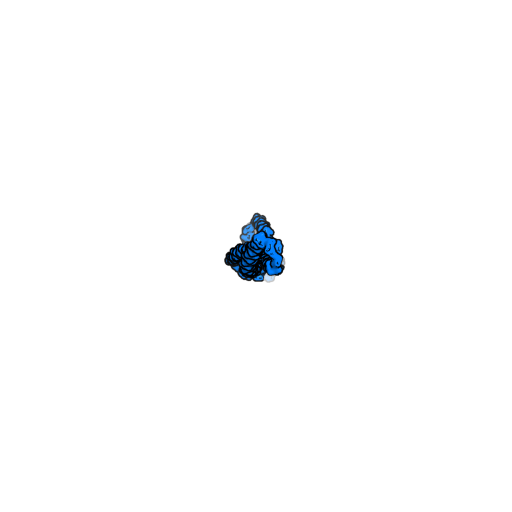 76.75 83 SER A O 1
ATOM 668 N N . GLY A 1 84 ? 51.791 10.459 -81.785 1.00 69.25 84 GLY A N 1
ATOM 669 C CA . GLY A 1 84 ? 52.969 9.922 -82.476 1.00 69.25 84 GLY A CA 1
ATOM 670 C C . GLY A 1 84 ? 52.652 9.175 -83.781 1.00 69.25 84 GLY A C 1
ATOM 671 O O . GLY A 1 84 ? 53.559 8.866 -84.559 1.00 69.25 84 GLY A O 1
ATOM 672 N N . ARG A 1 85 ? 51.376 8.866 -84.041 1.00 61.78 85 ARG A N 1
ATOM 673 C CA . ARG A 1 85 ? 50.896 8.286 -85.303 1.00 61.78 85 ARG A CA 1
ATOM 674 C C . ARG A 1 85 ? 50.540 9.365 -86.333 1.00 61.78 85 ARG A C 1
ATOM 676 O O . ARG A 1 85 ? 50.823 9.167 -87.510 1.00 61.78 85 ARG A O 1
ATOM 683 N N . VAL A 1 86 ? 50.033 10.526 -85.899 1.00 56.66 86 VAL A N 1
ATOM 684 C CA . VAL A 1 86 ? 49.814 11.712 -86.760 1.00 56.66 86 VAL A CA 1
ATOM 685 C C . VAL A 1 86 ? 51.131 12.213 -87.372 1.00 56.66 86 VAL A C 1
ATOM 687 O O . VAL A 1 86 ? 51.150 12.653 -88.516 1.00 56.66 86 VAL A O 1
ATOM 690 N N . GLN A 1 87 ? 52.253 12.067 -86.661 1.00 55.97 87 GLN A N 1
ATOM 691 C CA . GLN A 1 87 ? 53.587 12.463 -87.143 1.00 55.97 87 GLN A CA 1
ATOM 692 C C . GLN A 1 87 ? 54.250 11.450 -88.102 1.00 55.97 87 GLN A C 1
ATOM 694 O O . GLN A 1 87 ? 55.243 11.780 -88.743 1.00 55.97 87 GLN A O 1
ATOM 699 N N . ARG A 1 88 ? 53.732 10.215 -88.216 1.00 53.88 88 ARG A N 1
ATOM 700 C CA . ARG A 1 88 ? 54.344 9.100 -88.977 1.00 53.88 88 ARG A CA 1
ATOM 701 C C . ARG A 1 88 ? 53.404 8.531 -90.047 1.00 53.88 88 ARG A C 1
ATOM 703 O O . ARG A 1 88 ? 53.276 7.320 -90.193 1.00 53.88 88 ARG A O 1
ATOM 710 N N . ALA A 1 89 ? 52.729 9.398 -90.797 1.00 48.84 89 ALA A N 1
ATOM 711 C CA . ALA A 1 89 ? 51.701 9.020 -91.773 1.00 48.84 89 ALA A CA 1
ATOM 712 C C . ALA A 1 89 ? 52.207 8.352 -93.080 1.00 48.84 89 ALA A C 1
ATOM 714 O O . ALA A 1 89 ? 51.409 8.156 -93.989 1.00 48.84 89 ALA A O 1
ATOM 715 N N . ASN A 1 90 ? 53.478 7.942 -93.186 1.00 48.41 90 ASN A N 1
ATOM 716 C CA . ASN A 1 90 ? 54.019 7.244 -94.363 1.00 48.41 90 ASN A CA 1
ATOM 717 C C . ASN A 1 90 ? 54.684 5.914 -93.962 1.00 48.41 90 ASN A C 1
ATOM 719 O O . ASN A 1 90 ? 55.864 5.880 -93.629 1.00 48.41 90 ASN A O 1
ATOM 723 N N . GLY A 1 91 ? 53.927 4.812 -94.001 1.00 47.19 91 GLY A N 1
ATOM 724 C CA . GLY A 1 91 ? 54.452 3.445 -93.866 1.00 47.19 91 GLY A CA 1
ATOM 725 C C . GLY A 1 91 ? 53.499 2.505 -93.124 1.00 47.19 91 GLY A C 1
ATOM 726 O O . GLY A 1 91 ? 53.262 2.663 -91.930 1.00 47.19 91 GLY A O 1
ATOM 727 N N . GLY A 1 92 ? 52.930 1.519 -93.824 1.00 57.06 92 GLY A N 1
ATOM 728 C CA . GLY A 1 92 ? 52.005 0.539 -93.248 1.00 57.06 92 GLY A CA 1
ATOM 729 C C . GLY A 1 92 ? 52.676 -0.361 -92.206 1.00 57.06 92 GLY A C 1
ATOM 730 O O . GLY A 1 92 ? 53.411 -1.278 -92.559 1.00 57.06 92 GLY A O 1
ATOM 731 N N . ASP A 1 93 ? 52.395 -0.122 -90.923 1.00 58.03 93 ASP A N 1
ATOM 732 C CA . ASP A 1 93 ? 53.058 -0.801 -89.806 1.00 58.03 93 ASP A CA 1
ATOM 733 C C . ASP A 1 93 ? 52.116 -1.772 -89.055 1.00 58.03 93 ASP A C 1
ATOM 735 O O . ASP A 1 93 ? 51.262 -1.386 -88.245 1.00 58.03 93 ASP A O 1
ATOM 739 N N . ARG A 1 94 ? 52.284 -3.080 -89.311 1.00 59.31 94 ARG A N 1
ATOM 740 C CA . ARG A 1 94 ? 51.603 -4.178 -88.588 1.00 59.31 94 ARG A CA 1
ATOM 741 C C . ARG A 1 94 ? 51.984 -4.242 -87.098 1.00 59.31 94 ARG A C 1
ATOM 743 O O . ARG A 1 94 ? 51.241 -4.802 -86.292 1.00 59.31 94 ARG A O 1
ATOM 750 N N . ARG A 1 95 ? 53.134 -3.681 -86.703 1.00 60.88 95 ARG A N 1
ATOM 751 C CA . ARG A 1 95 ? 53.612 -3.670 -85.311 1.00 60.88 95 ARG A CA 1
ATOM 752 C C . ARG A 1 95 ? 52.912 -2.582 -84.497 1.00 60.88 95 ARG A C 1
ATOM 754 O O . ARG A 1 95 ? 52.503 -2.839 -83.366 1.00 60.88 95 ARG A O 1
ATOM 761 N N . ALA A 1 96 ? 52.679 -1.416 -85.098 1.00 61.75 96 ALA A N 1
ATOM 762 C CA . ALA A 1 96 ? 51.884 -0.342 -84.505 1.00 61.75 96 ALA A CA 1
ATOM 763 C C . ALA A 1 96 ? 50.426 -0.766 -84.253 1.00 61.75 96 ALA A C 1
ATOM 765 O O . ALA A 1 96 ? 49.885 -0.528 -83.176 1.00 61.75 96 ALA A O 1
ATOM 766 N N . THR A 1 97 ? 49.791 -1.456 -85.203 1.00 64.50 97 THR A N 1
ATOM 767 C CA . THR A 1 97 ? 48.422 -1.982 -85.020 1.00 64.50 97 THR A CA 1
ATOM 768 C C . THR A 1 97 ? 48.343 -3.016 -83.894 1.00 64.50 97 THR A C 1
ATOM 770 O O . THR A 1 97 ? 47.427 -2.952 -83.073 1.00 64.50 97 THR A O 1
ATOM 773 N N . LYS A 1 98 ? 49.340 -3.904 -83.773 1.00 68.56 98 LYS A N 1
ATOM 774 C CA . LYS A 1 98 ? 49.428 -4.854 -82.654 1.00 68.56 98 LYS A CA 1
ATOM 775 C C . LYS A 1 98 ? 49.610 -4.142 -81.306 1.00 68.56 98 LYS A C 1
ATOM 777 O O . LYS A 1 98 ? 48.876 -4.450 -80.371 1.00 68.56 98 LYS A O 1
ATOM 782 N N . ASN A 1 99 ? 50.496 -3.150 -81.211 1.00 72.69 99 ASN A N 1
ATOM 783 C CA . ASN A 1 99 ? 50.711 -2.385 -79.974 1.00 72.69 99 ASN A CA 1
ATOM 784 C C . ASN A 1 99 ? 49.474 -1.570 -79.556 1.00 72.69 99 ASN A C 1
ATOM 786 O O . ASN A 1 99 ? 49.118 -1.567 -78.380 1.00 72.69 99 ASN A O 1
ATOM 790 N N . SER A 1 100 ? 48.769 -0.957 -80.513 1.00 74.81 100 SER A N 1
ATOM 791 C CA . SER A 1 100 ? 47.493 -0.269 -80.262 1.00 74.81 100 SER A CA 1
ATOM 792 C C . SER A 1 100 ? 46.442 -1.216 -79.683 1.00 74.81 100 SER A C 1
ATOM 794 O O . SER A 1 100 ? 45.743 -0.857 -78.742 1.00 74.81 100 SER A O 1
ATOM 796 N N . SER A 1 101 ? 46.346 -2.436 -80.225 1.00 78.62 101 SER A N 1
ATOM 797 C CA . SER A 1 101 ? 45.376 -3.432 -79.754 1.00 78.62 101 SER A CA 1
ATOM 798 C C . SER A 1 101 ? 45.668 -3.924 -78.333 1.00 78.62 101 SER A C 1
ATOM 800 O O . SER A 1 101 ? 44.742 -4.191 -77.575 1.00 78.62 101 SER A O 1
ATOM 802 N N . VAL A 1 102 ? 46.946 -4.012 -77.950 1.00 80.94 102 VAL A N 1
ATOM 803 C CA . VAL A 1 102 ? 47.362 -4.413 -76.598 1.00 80.94 102 VAL A CA 1
ATOM 804 C C . VAL A 1 102 ? 47.053 -3.308 -75.587 1.00 80.94 102 VAL A C 1
ATOM 806 O O . VAL A 1 102 ? 46.490 -3.595 -74.536 1.00 80.94 102 VAL A O 1
ATOM 809 N N . LEU A 1 103 ? 47.345 -2.046 -75.923 1.00 80.19 103 LEU A N 1
ATOM 810 C CA . LEU A 1 103 ? 47.010 -0.890 -75.081 1.00 80.19 103 LEU A CA 1
ATOM 811 C C . LEU A 1 103 ? 45.496 -0.727 -74.897 1.00 80.19 103 LEU A C 1
ATOM 813 O O . LEU A 1 103 ? 45.037 -0.427 -73.799 1.00 80.19 103 LEU A O 1
ATOM 817 N N . GLN A 1 104 ? 44.716 -0.967 -75.953 1.00 81.62 104 GLN A N 1
ATOM 818 C CA . GLN A 1 104 ? 43.258 -0.895 -75.892 1.00 81.62 104 GLN A CA 1
ATOM 819 C C . GLN A 1 104 ? 42.662 -2.002 -75.011 1.00 81.62 104 GLN A C 1
ATOM 821 O O . GLN A 1 104 ? 41.794 -1.715 -74.192 1.00 81.62 104 GLN A O 1
ATOM 826 N N . LYS A 1 105 ? 43.184 -3.234 -75.098 1.00 85.38 105 LYS A N 1
ATOM 827 C CA . LYS A 1 105 ? 42.804 -4.324 -74.184 1.00 85.38 105 LYS A CA 1
ATOM 828 C C . LYS A 1 105 ? 43.162 -4.014 -72.729 1.00 85.38 105 LYS A C 1
ATOM 830 O O . LYS A 1 105 ? 42.322 -4.196 -71.858 1.00 85.38 105 LYS A O 1
ATOM 835 N N . GLY A 1 106 ? 44.360 -3.484 -72.470 1.00 84.19 106 GLY A N 1
ATOM 836 C CA . GLY A 1 106 ? 44.768 -3.071 -71.120 1.00 84.19 106 GLY A CA 1
ATOM 837 C C . GLY A 1 106 ? 43.885 -1.957 -70.544 1.00 84.19 106 GLY A C 1
ATOM 838 O O . GLY A 1 106 ? 43.507 -2.003 -69.376 1.00 84.19 106 GLY A O 1
ATOM 839 N N . HIS A 1 107 ? 43.480 -0.994 -71.378 1.00 84.31 107 HIS A N 1
ATOM 840 C CA . HIS A 1 107 ? 42.506 0.029 -71.001 1.00 84.31 107 HIS A CA 1
ATOM 841 C C . HIS A 1 107 ? 41.128 -0.577 -70.687 1.00 84.31 107 HIS A C 1
ATOM 843 O O . HIS A 1 107 ? 40.534 -0.248 -69.664 1.00 84.31 107 HIS A O 1
ATOM 849 N N . GLU A 1 108 ? 40.613 -1.476 -71.530 1.00 86.75 108 GLU A N 1
ATOM 850 C CA . GLU A 1 108 ? 39.336 -2.166 -71.291 1.00 86.75 108 GLU A CA 1
ATOM 851 C C . GLU A 1 108 ? 39.353 -2.979 -69.987 1.00 86.75 108 GLU A C 1
ATOM 853 O O . GLU A 1 108 ? 38.420 -2.873 -69.188 1.00 86.75 108 GLU A O 1
ATOM 858 N N . GLU A 1 109 ? 40.426 -3.726 -69.722 1.00 86.94 109 GLU A N 1
ATOM 859 C CA . GLU A 1 109 ? 40.616 -4.474 -68.473 1.00 86.94 109 GLU A CA 1
ATOM 860 C C . GLU A 1 109 ? 40.637 -3.545 -67.252 1.00 86.94 109 GLU A C 1
ATOM 862 O O . GLU A 1 109 ? 39.961 -3.817 -66.257 1.00 86.94 109 GLU A O 1
ATOM 867 N N . ALA A 1 110 ? 41.340 -2.413 -67.338 1.00 85.31 110 ALA A N 1
ATOM 868 C CA . ALA A 1 110 ? 41.401 -1.429 -66.262 1.00 85.31 110 ALA A CA 1
ATOM 869 C C . ALA A 1 110 ? 40.046 -0.719 -66.024 1.00 85.31 110 ALA A C 1
ATOM 871 O O . ALA A 1 110 ? 39.691 -0.408 -64.886 1.00 85.31 110 ALA A O 1
ATOM 872 N N . VAL A 1 111 ? 39.224 -0.530 -67.067 1.00 88.44 111 VAL A N 1
ATOM 873 C CA . VAL A 1 111 ? 37.842 -0.027 -66.923 1.00 88.44 111 VAL A CA 1
ATOM 874 C C . VAL A 1 111 ? 36.967 -1.052 -66.200 1.00 88.44 111 VAL A C 1
ATOM 876 O O . VAL A 1 111 ? 36.145 -0.684 -65.357 1.00 88.44 111 VAL A O 1
ATOM 879 N N . VAL A 1 112 ? 37.122 -2.341 -66.514 1.00 91.56 112 VAL A N 1
ATOM 880 C CA . VAL A 1 112 ? 36.368 -3.418 -65.855 1.00 91.56 112 VAL A CA 1
ATOM 881 C C . VAL A 1 112 ? 36.737 -3.523 -64.373 1.00 91.56 112 VAL A C 1
ATOM 883 O O . VAL A 1 112 ? 35.839 -3.642 -63.536 1.00 91.56 112 VAL A O 1
ATOM 886 N N . THR A 1 113 ? 38.024 -3.439 -64.021 1.00 87.44 113 THR A N 1
ATOM 887 C CA . THR A 1 113 ? 38.462 -3.487 -62.616 1.00 87.44 113 THR A CA 1
ATOM 888 C C . THR A 1 113 ? 37.988 -2.273 -61.820 1.00 87.44 113 THR A C 1
ATOM 890 O O . THR A 1 113 ? 37.509 -2.452 -60.699 1.00 87.44 113 THR A O 1
ATOM 893 N N . LEU A 1 114 ? 38.018 -1.066 -62.400 1.00 89.69 114 LEU A N 1
ATOM 894 C CA . LEU A 1 114 ? 37.470 0.133 -61.758 1.00 89.69 114 LEU A CA 1
ATOM 895 C C . LEU A 1 114 ? 35.972 -0.028 -61.475 1.00 89.69 114 LEU A C 1
ATOM 897 O O . LEU A 1 114 ? 35.541 0.157 -60.337 1.00 89.69 114 LEU A O 1
ATOM 901 N N . LYS A 1 115 ? 35.182 -0.463 -62.468 1.00 91.62 115 LYS A N 1
ATOM 902 C CA . LYS A 1 115 ? 33.738 -0.710 -62.290 1.00 91.62 115 LYS A CA 1
ATOM 903 C C . LYS A 1 115 ? 33.445 -1.748 -61.205 1.00 91.62 115 LYS A C 1
ATOM 905 O O . LYS A 1 115 ? 32.427 -1.647 -60.519 1.00 91.62 115 LYS A O 1
ATOM 910 N N . ARG A 1 116 ? 34.316 -2.753 -61.044 1.00 92.19 116 ARG A N 1
ATOM 911 C CA . ARG A 1 116 ? 34.199 -3.745 -59.966 1.00 92.19 116 ARG A CA 1
ATOM 912 C C . ARG A 1 116 ? 34.375 -3.086 -58.597 1.00 92.19 116 ARG A C 1
ATOM 914 O O . ARG A 1 116 ? 33.496 -3.239 -57.754 1.00 92.19 116 ARG A O 1
ATOM 921 N N . PHE A 1 117 ? 35.444 -2.312 -58.401 1.00 89.94 117 PHE A N 1
ATOM 922 C CA . PHE A 1 117 ? 35.680 -1.611 -57.136 1.00 89.94 117 PHE A CA 1
ATOM 923 C C . PHE A 1 117 ? 34.602 -0.563 -56.826 1.00 89.94 117 PHE A C 1
ATOM 925 O O . PHE A 1 117 ? 34.172 -0.457 -55.683 1.00 89.94 117 PHE A O 1
ATOM 932 N N . GLU A 1 118 ? 34.093 0.164 -57.827 1.00 89.25 118 GLU A N 1
ATOM 933 C CA . GLU A 1 118 ? 32.958 1.082 -57.638 1.00 89.25 118 GLU A CA 1
ATOM 934 C C . GLU A 1 118 ? 31.704 0.362 -57.122 1.00 89.25 118 GLU A C 1
ATOM 936 O O . GLU A 1 118 ? 30.959 0.905 -56.303 1.00 89.25 118 GLU A O 1
ATOM 941 N N . LYS A 1 119 ? 31.444 -0.858 -57.611 1.00 93.56 119 LYS A N 1
ATOM 942 C CA . LYS A 1 119 ? 30.323 -1.677 -57.144 1.00 93.56 119 LYS A CA 1
ATOM 943 C C . LYS A 1 119 ? 30.554 -2.168 -55.712 1.00 93.56 119 LYS A C 1
ATOM 945 O O . LYS A 1 119 ? 29.649 -2.027 -54.895 1.00 93.56 119 LYS A O 1
ATOM 950 N N . GLU A 1 120 ? 31.747 -2.678 -55.411 1.00 92.25 120 GLU A N 1
ATOM 951 C CA . GLU A 1 120 ? 32.126 -3.142 -54.067 1.00 92.25 120 GLU A CA 1
ATOM 952 C C . GLU A 1 120 ? 32.028 -2.015 -53.026 1.00 92.25 120 GLU A C 1
ATOM 954 O O . GLU A 1 120 ? 31.426 -2.198 -51.971 1.00 92.25 120 GLU A O 1
ATOM 959 N N . LEU A 1 121 ? 32.525 -0.813 -53.339 1.00 91.38 121 LEU A N 1
ATOM 960 C CA . LEU A 1 121 ? 32.425 0.349 -52.449 1.00 91.38 121 LEU A CA 1
ATOM 961 C C . LEU A 1 121 ? 30.966 0.738 -52.167 1.00 91.38 121 LEU A C 1
ATOM 963 O O . LEU A 1 121 ? 30.611 0.990 -51.017 1.00 91.38 121 LEU A O 1
ATOM 967 N N . LYS A 1 122 ? 30.096 0.713 -53.188 1.00 93.25 122 LYS A N 1
ATOM 968 C CA . LYS A 1 122 ? 28.653 0.959 -53.013 1.00 93.25 122 LYS A CA 1
ATOM 969 C C . LYS A 1 122 ? 27.972 -0.105 -52.155 1.00 93.25 122 LYS A C 1
ATOM 971 O O . LYS A 1 122 ? 27.000 0.211 -51.471 1.00 93.25 122 LYS A O 1
ATOM 976 N N . GLU A 1 123 ? 28.411 -1.358 -52.231 1.00 93.50 123 GLU A N 1
ATOM 977 C CA . GLU A 1 123 ? 27.897 -2.439 -51.384 1.00 93.50 123 GLU A CA 1
ATOM 978 C C . GLU A 1 123 ? 28.343 -2.249 -49.929 1.00 93.50 123 GLU A C 1
ATOM 980 O O . GLU A 1 123 ? 27.493 -2.271 -49.040 1.00 93.50 123 GLU A O 1
ATOM 985 N N . PHE A 1 124 ? 29.615 -1.915 -49.681 1.00 92.50 124 PHE A N 1
ATOM 986 C CA . PHE A 1 124 ? 30.087 -1.591 -48.332 1.00 92.50 124 PHE A CA 1
ATOM 987 C C . PHE A 1 124 ? 29.371 -0.381 -47.722 1.00 92.50 124 PHE A C 1
ATOM 989 O O . PHE A 1 124 ? 28.955 -0.450 -46.568 1.00 92.50 124 PHE A O 1
ATOM 996 N N . ASP A 1 125 ? 29.157 0.699 -48.482 1.00 91.62 125 ASP A N 1
ATOM 997 C CA . ASP A 1 125 ? 28.410 1.872 -48.001 1.00 91.62 125 ASP A CA 1
ATOM 998 C C . ASP A 1 125 ? 26.961 1.512 -47.610 1.00 91.62 125 ASP A C 1
ATOM 1000 O O . ASP A 1 125 ? 26.424 2.032 -46.626 1.00 91.62 125 ASP A O 1
ATOM 1004 N N . LYS A 1 126 ? 26.316 0.598 -48.351 1.00 95.25 126 LYS A N 1
ATOM 1005 C CA . LYS A 1 126 ? 24.974 0.094 -48.014 1.00 95.25 126 LYS A CA 1
ATOM 1006 C C . LYS A 1 126 ? 24.989 -0.739 -46.737 1.00 95.25 126 LYS A C 1
ATOM 1008 O O . LYS A 1 126 ? 24.133 -0.522 -45.881 1.00 95.25 126 LYS A O 1
ATOM 1013 N N . ASP A 1 127 ? 25.936 -1.660 -46.600 1.00 93.25 127 ASP A N 1
ATOM 1014 C CA . ASP A 1 127 ? 26.026 -2.533 -45.427 1.00 93.25 127 ASP A CA 1
ATOM 1015 C C . ASP A 1 127 ? 26.340 -1.735 -44.158 1.00 93.25 127 ASP A C 1
ATOM 1017 O O . ASP A 1 127 ? 25.710 -1.955 -43.118 1.00 93.25 127 ASP A O 1
ATOM 1021 N N . ILE A 1 128 ? 27.235 -0.746 -44.267 1.00 93.44 128 ILE A N 1
ATOM 1022 C CA . ILE A 1 128 ? 27.532 0.216 -43.202 1.00 93.44 128 ILE A CA 1
ATOM 1023 C C . ILE A 1 128 ? 26.248 0.933 -42.776 1.00 93.44 128 ILE A C 1
ATOM 1025 O O . ILE A 1 128 ? 25.896 0.970 -41.598 1.00 93.44 128 ILE A O 1
ATOM 1029 N N . LYS A 1 129 ? 25.475 1.446 -43.736 1.00 94.75 129 LYS A N 1
ATOM 1030 C CA . LYS A 1 129 ? 24.209 2.118 -43.430 1.00 94.75 129 LYS A CA 1
ATOM 1031 C C . LYS A 1 129 ? 23.206 1.193 -42.729 1.00 94.75 129 LYS A C 1
ATOM 1033 O O . LYS A 1 129 ? 22.607 1.588 -41.734 1.00 94.75 129 LYS A O 1
ATOM 1038 N N . VAL A 1 130 ? 23.052 -0.048 -43.194 1.00 94.88 130 VAL A N 1
ATOM 1039 C CA . VAL A 1 130 ? 22.133 -1.031 -42.589 1.00 94.88 130 VAL A CA 1
ATOM 1040 C C . VAL A 1 130 ? 22.512 -1.344 -41.141 1.00 94.88 130 VAL A C 1
ATOM 1042 O O . VAL A 1 130 ? 21.637 -1.490 -40.283 1.00 94.88 130 VAL A O 1
ATOM 1045 N N . HIS A 1 131 ? 23.802 -1.492 -40.850 1.00 92.69 131 HIS A N 1
ATOM 1046 C CA . HIS A 1 131 ? 24.264 -1.740 -39.489 1.00 92.69 131 HIS A CA 1
ATOM 1047 C C . HIS A 1 131 ? 24.151 -0.496 -38.601 1.00 92.69 131 HIS A C 1
ATOM 1049 O O . HIS A 1 131 ? 23.737 -0.637 -37.450 1.00 92.69 131 HIS A O 1
ATOM 1055 N N . GLN A 1 132 ? 24.391 0.702 -39.141 1.00 94.44 132 GLN A N 1
ATOM 1056 C CA . GLN A 1 132 ? 24.135 1.960 -38.440 1.00 94.44 132 GLN A CA 1
ATOM 1057 C C . GLN A 1 132 ? 22.656 2.099 -38.045 1.00 94.44 132 GLN A C 1
ATOM 1059 O O . GLN A 1 132 ? 22.348 2.356 -36.882 1.00 94.44 132 GLN A O 1
ATOM 1064 N N . ASP A 1 133 ? 21.730 1.820 -38.967 1.00 94.88 133 ASP A N 1
ATOM 1065 C CA . ASP A 1 133 ? 20.292 1.855 -38.682 1.00 94.88 133 ASP A CA 1
ATOM 1066 C C . ASP A 1 133 ? 19.925 0.863 -37.555 1.00 94.88 133 ASP A C 1
ATOM 1068 O O . ASP A 1 133 ? 19.137 1.176 -36.657 1.00 94.88 133 ASP A O 1
ATOM 1072 N N . LYS A 1 134 ? 20.530 -0.336 -37.544 1.00 94.19 134 LYS A N 1
ATOM 1073 C CA . LYS A 1 134 ? 20.335 -1.332 -36.471 1.00 94.19 134 LYS A CA 1
ATOM 1074 C C . LYS A 1 134 ? 20.868 -0.852 -35.118 1.00 94.19 134 LYS A C 1
ATOM 1076 O O . LYS A 1 134 ? 20.216 -1.113 -34.099 1.00 94.19 134 LYS A O 1
ATOM 1081 N N . VAL A 1 135 ? 22.015 -0.170 -35.093 1.00 94.69 135 VAL A N 1
ATOM 1082 C CA . VAL A 1 135 ? 22.570 0.458 -33.882 1.00 94.69 135 VAL A CA 1
ATOM 1083 C C . VAL A 1 135 ? 21.595 1.505 -33.351 1.00 94.69 135 VAL A C 1
ATOM 1085 O O . VAL A 1 135 ? 21.219 1.447 -32.181 1.00 94.69 135 VAL A O 1
ATOM 1088 N N . ASP A 1 136 ? 21.086 2.386 -34.211 1.00 94.62 136 ASP A N 1
ATOM 1089 C CA . ASP A 1 136 ? 20.162 3.453 -33.816 1.00 94.62 136 ASP A CA 1
ATOM 1090 C C . ASP A 1 136 ? 18.840 2.907 -33.257 1.00 94.62 136 ASP A C 1
ATOM 1092 O O . ASP A 1 136 ? 18.346 3.375 -32.224 1.00 94.62 136 ASP A O 1
ATOM 1096 N N . VAL A 1 137 ? 18.265 1.877 -33.892 1.00 95.69 137 VAL A N 1
ATOM 1097 C CA . VAL A 1 137 ? 17.057 1.205 -33.380 1.00 95.69 137 VAL A CA 1
ATOM 1098 C C . VAL A 1 137 ? 17.318 0.547 -32.023 1.00 95.69 137 VAL A C 1
ATOM 1100 O O . VAL A 1 137 ? 16.498 0.671 -31.106 1.00 95.69 137 VAL A O 1
ATOM 1103 N N . THR A 1 138 ? 18.455 -0.131 -31.863 1.00 92.44 138 THR A N 1
ATOM 1104 C CA . THR A 1 138 ? 18.785 -0.826 -30.610 1.00 92.44 138 THR A CA 1
ATOM 1105 C C . THR A 1 138 ? 19.080 0.172 -29.487 1.00 92.44 138 THR A C 1
ATOM 1107 O O . THR A 1 138 ? 18.584 -0.001 -28.374 1.00 92.44 138 THR A O 1
ATOM 1110 N N . ASN A 1 139 ? 19.750 1.288 -29.782 1.00 93.56 139 ASN A N 1
ATOM 1111 C CA . ASN A 1 139 ? 19.966 2.386 -28.838 1.00 93.56 139 ASN A CA 1
ATOM 1112 C C . ASN A 1 139 ? 18.650 3.022 -28.372 1.00 93.56 139 ASN A C 1
ATOM 1114 O O . ASN A 1 139 ? 18.463 3.248 -27.174 1.00 93.56 139 ASN A O 1
ATOM 1118 N N . LYS A 1 140 ? 17.678 3.231 -29.273 1.00 95.25 140 LYS A N 1
ATOM 1119 C CA . LYS A 1 140 ? 16.325 3.674 -28.882 1.00 95.25 140 LYS A CA 1
ATOM 1120 C C . LYS A 1 140 ? 15.653 2.684 -27.925 1.00 95.25 140 LYS A C 1
ATOM 1122 O O . LYS A 1 140 ? 14.973 3.109 -26.990 1.00 95.25 140 LYS A O 1
ATOM 1127 N N . LYS A 1 141 ? 15.843 1.374 -28.125 1.00 93.56 141 LYS A N 1
ATOM 1128 C CA . LYS A 1 141 ? 15.345 0.340 -27.202 1.00 93.56 141 LYS A CA 1
ATOM 1129 C C . LYS A 1 141 ? 16.047 0.418 -25.843 1.00 93.56 141 LYS A C 1
ATOM 1131 O O . LYS A 1 141 ? 15.361 0.408 -24.827 1.00 93.56 141 LYS A O 1
ATOM 1136 N N . ILE A 1 142 ? 17.372 0.572 -25.817 1.00 93.94 142 ILE A N 1
ATOM 1137 C CA . ILE A 1 142 ? 18.168 0.748 -24.590 1.00 93.94 142 ILE A CA 1
ATOM 1138 C C . ILE A 1 142 ? 17.666 1.944 -23.771 1.00 93.94 142 ILE A C 1
ATOM 1140 O O . ILE A 1 142 ? 17.483 1.814 -22.564 1.00 93.94 142 ILE A O 1
ATOM 1144 N N . ILE A 1 143 ? 17.398 3.089 -24.409 1.00 94.19 143 ILE A N 1
ATOM 1145 C CA . ILE A 1 143 ? 16.864 4.281 -23.727 1.00 94.19 143 ILE A CA 1
ATOM 1146 C C . ILE A 1 143 ? 15.507 3.976 -23.074 1.00 94.19 143 ILE A C 1
ATOM 1148 O O . ILE A 1 143 ? 15.305 4.299 -21.904 1.00 94.19 143 ILE A O 1
ATOM 1152 N N . LYS A 1 144 ? 14.597 3.304 -23.795 1.00 93.25 144 LYS A N 1
ATOM 1153 C CA . LYS A 1 144 ? 13.286 2.904 -23.255 1.00 93.25 144 LYS A CA 1
ATOM 1154 C C . LYS A 1 144 ? 13.422 1.953 -22.062 1.00 93.25 144 LYS A C 1
ATOM 1156 O O . LYS A 1 144 ? 12.797 2.199 -21.034 1.00 93.25 144 LYS A O 1
ATOM 1161 N N . LEU A 1 145 ? 14.260 0.920 -22.174 1.00 92.19 145 LEU A N 1
ATOM 1162 C CA . LEU A 1 145 ? 14.513 -0.035 -21.087 1.00 92.19 145 LEU A CA 1
ATOM 1163 C C . LEU A 1 145 ? 15.083 0.673 -19.847 1.00 92.19 145 LEU A C 1
ATOM 1165 O O . LEU A 1 145 ? 14.552 0.501 -18.756 1.00 92.19 145 LEU A O 1
ATOM 1169 N N . LYS A 1 146 ? 16.073 1.563 -20.017 1.00 92.75 146 LYS A N 1
ATOM 1170 C CA . LYS A 1 146 ? 16.628 2.371 -18.915 1.00 92.75 146 LYS A CA 1
ATOM 1171 C C . LYS A 1 146 ? 15.572 3.243 -18.233 1.00 92.75 146 LYS A C 1
ATOM 1173 O O . LYS A 1 146 ? 15.531 3.301 -17.010 1.00 92.75 146 LYS A O 1
ATOM 1178 N N . SER A 1 147 ? 14.708 3.906 -19.008 1.00 91.81 147 SER A N 1
ATOM 1179 C CA . SER A 1 147 ? 13.632 4.731 -18.437 1.00 91.81 147 SER A CA 1
ATOM 1180 C C . SER A 1 147 ? 12.619 3.902 -17.640 1.00 91.81 147 SER A C 1
ATOM 1182 O O . SER A 1 147 ? 12.169 4.329 -16.579 1.00 91.81 147 SER A O 1
ATOM 1184 N N . LYS A 1 148 ? 12.306 2.687 -18.109 1.00 90.88 148 LYS A N 1
ATOM 1185 C CA . LYS A 1 148 ? 11.414 1.755 -17.414 1.00 90.88 148 LYS A CA 1
ATOM 1186 C C . LYS A 1 148 ? 12.050 1.216 -16.132 1.00 90.88 148 LYS A C 1
ATOM 1188 O O . LYS A 1 148 ? 11.374 1.166 -15.111 1.00 90.88 148 LYS A O 1
ATOM 1193 N N . GLN A 1 149 ? 13.339 0.875 -16.171 1.00 88.19 149 GLN A N 1
ATOM 1194 C CA . GLN A 1 149 ? 14.100 0.464 -14.993 1.00 88.19 149 GLN A CA 1
ATOM 1195 C C . GLN A 1 149 ? 14.087 1.557 -13.916 1.00 88.19 149 GLN A C 1
ATOM 1197 O O . GLN A 1 149 ? 13.696 1.280 -12.788 1.00 88.19 149 GLN A O 1
ATOM 1202 N N . ALA A 1 150 ? 14.398 2.807 -14.275 1.00 92.06 150 ALA A N 1
ATOM 1203 C CA . ALA A 1 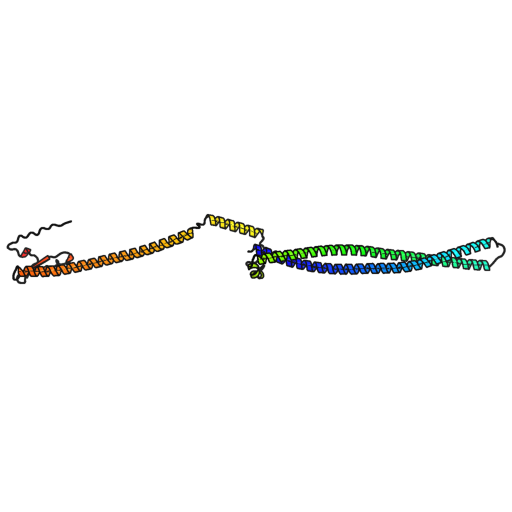150 ? 14.375 3.928 -13.332 1.00 92.06 150 ALA A CA 1
ATOM 1204 C C . ALA A 1 150 ? 12.987 4.145 -12.693 1.00 92.06 150 ALA A C 1
ATOM 1206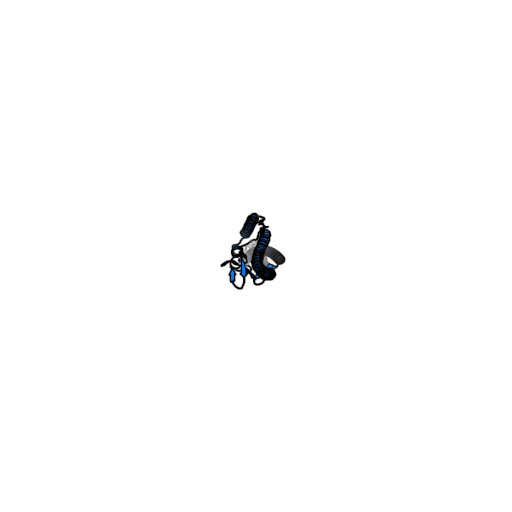 O O . ALA A 1 150 ? 12.886 4.427 -11.501 1.00 92.06 150 ALA A O 1
ATOM 1207 N N . SER A 1 151 ? 11.905 3.976 -13.465 1.00 90.25 151 SER A N 1
ATOM 1208 C CA . SER A 1 151 ? 10.535 4.039 -12.936 1.00 90.25 151 SER A CA 1
ATOM 1209 C C . SER A 1 151 ? 10.252 2.919 -11.932 1.00 90.25 151 SER A C 1
ATOM 1211 O O . SER A 1 151 ? 9.714 3.183 -10.861 1.00 90.25 151 SER A O 1
ATOM 1213 N N . LEU A 1 152 ? 10.624 1.676 -12.259 1.00 89.88 152 LEU A N 1
ATOM 1214 C CA . LEU A 1 152 ? 10.428 0.531 -11.366 1.00 89.88 152 LEU A CA 1
ATOM 1215 C C . LEU A 1 152 ? 11.261 0.659 -10.083 1.00 89.88 152 LEU A C 1
ATOM 1217 O O . LEU A 1 152 ? 10.794 0.283 -9.013 1.00 89.88 152 LEU A O 1
ATOM 1221 N N . GLU A 1 153 ? 12.476 1.206 -10.165 1.00 89.94 153 GLU A N 1
ATOM 1222 C CA . GLU A 1 153 ? 13.319 1.476 -8.994 1.00 89.94 153 GLU A CA 1
ATOM 1223 C C . GLU A 1 153 ? 12.667 2.495 -8.049 1.00 89.94 153 GLU A C 1
ATOM 1225 O O . GLU A 1 153 ? 12.640 2.271 -6.836 1.00 89.94 153 GLU A O 1
ATOM 1230 N N . ALA A 1 154 ? 12.077 3.565 -8.593 1.00 91.75 154 ALA A N 1
ATOM 1231 C CA . ALA A 1 154 ? 11.334 4.550 -7.807 1.00 91.75 154 ALA A CA 1
ATOM 1232 C C . ALA A 1 154 ? 10.091 3.938 -7.133 1.00 91.75 154 ALA A C 1
ATOM 1234 O O . ALA A 1 154 ? 9.851 4.175 -5.945 1.00 91.75 154 ALA A O 1
ATOM 1235 N N . ASP A 1 155 ? 9.334 3.107 -7.855 1.00 87.19 155 ASP A N 1
ATOM 1236 C CA . ASP A 1 155 ? 8.165 2.407 -7.308 1.00 87.19 155 ASP A CA 1
ATOM 1237 C C . ASP A 1 155 ? 8.554 1.422 -6.197 1.00 87.19 155 ASP A C 1
ATOM 1239 O O . ASP A 1 155 ? 7.869 1.329 -5.174 1.00 87.19 155 ASP A O 1
ATOM 1243 N N . ILE A 1 156 ? 9.680 0.718 -6.356 1.00 89.44 156 ILE A N 1
ATOM 1244 C CA . ILE A 1 156 ? 10.225 -0.161 -5.318 1.00 89.44 156 ILE A CA 1
ATOM 1245 C C . ILE A 1 156 ? 10.600 0.634 -4.074 1.00 89.44 156 ILE A C 1
ATOM 1247 O O . ILE A 1 156 ? 10.310 0.176 -2.968 1.00 89.44 156 ILE A O 1
ATOM 1251 N N . GLU A 1 157 ? 11.258 1.783 -4.223 1.00 90.44 157 GLU A N 1
ATOM 1252 C CA . GLU A 1 157 ? 11.678 2.574 -3.067 1.00 90.44 157 GLU A CA 1
ATOM 1253 C C . GLU A 1 157 ? 10.469 3.087 -2.285 1.00 90.44 157 GLU A C 1
ATOM 1255 O O . GLU A 1 157 ? 10.378 2.868 -1.076 1.00 90.44 157 GLU A O 1
ATOM 1260 N N . LYS A 1 158 ? 9.458 3.604 -2.988 1.00 88.94 158 LYS A N 1
ATOM 1261 C CA . LYS A 1 158 ? 8.181 3.983 -2.379 1.00 88.94 158 LYS A CA 1
ATOM 1262 C C . LYS A 1 158 ? 7.503 2.804 -1.670 1.00 88.94 158 LYS A C 1
ATOM 1264 O O . LYS A 1 158 ? 7.071 2.927 -0.527 1.00 88.94 158 LYS A O 1
ATOM 1269 N N . ALA A 1 159 ? 7.456 1.629 -2.302 1.00 84.88 159 ALA A N 1
ATOM 1270 C CA . ALA A 1 159 ? 6.870 0.436 -1.692 1.00 84.88 159 ALA A CA 1
ATOM 1271 C C . ALA A 1 159 ? 7.639 -0.034 -0.439 1.00 84.88 159 ALA A C 1
ATOM 1273 O O . ALA A 1 159 ? 7.026 -0.551 0.501 1.00 84.88 159 ALA A O 1
ATOM 1274 N N . LYS A 1 160 ? 8.970 0.150 -0.383 1.00 87.75 160 LYS A N 1
ATOM 1275 C CA . LYS A 1 160 ? 9.761 -0.108 0.834 1.00 87.75 160 LYS A CA 1
ATOM 1276 C C . LYS A 1 160 ? 9.411 0.876 1.944 1.00 87.75 160 LYS A C 1
ATOM 1278 O O . LYS A 1 160 ? 9.230 0.440 3.083 1.00 87.75 160 LYS A O 1
ATOM 1283 N N . GLU A 1 161 ? 9.326 2.167 1.632 1.00 89.94 161 GLU A N 1
ATOM 1284 C CA . GLU A 1 161 ? 8.949 3.207 2.595 1.00 89.94 161 GLU A CA 1
ATOM 1285 C C . GLU A 1 161 ? 7.564 2.929 3.189 1.00 89.94 161 GLU A C 1
ATOM 1287 O O . GLU A 1 161 ? 7.418 2.877 4.415 1.00 89.94 161 GLU A O 1
ATOM 1292 N N . ASP A 1 162 ? 6.582 2.626 2.336 1.00 82.69 162 ASP A N 1
ATOM 1293 C CA . ASP A 1 162 ? 5.224 2.254 2.740 1.00 82.69 162 ASP A CA 1
ATOM 1294 C C . ASP A 1 162 ? 5.228 0.999 3.626 1.00 82.69 162 ASP A C 1
ATOM 1296 O O . ASP A 1 162 ? 4.600 0.972 4.687 1.00 82.69 162 ASP A O 1
ATOM 1300 N N . ALA A 1 163 ? 5.992 -0.038 3.265 1.00 81.44 163 ALA A N 1
ATOM 1301 C CA . ALA A 1 163 ? 6.114 -1.248 4.078 1.00 81.44 163 ALA A CA 1
ATOM 1302 C C . ALA A 1 163 ? 6.706 -0.961 5.471 1.00 81.44 163 ALA A C 1
ATOM 1304 O O . ALA A 1 163 ? 6.243 -1.511 6.479 1.00 81.44 163 ALA A O 1
ATOM 1305 N N . VAL A 1 164 ? 7.714 -0.088 5.565 1.00 87.06 164 VAL A N 1
ATOM 1306 C CA . VAL A 1 164 ? 8.285 0.337 6.851 1.00 87.06 164 VAL A CA 1
ATOM 1307 C C . VAL A 1 164 ? 7.268 1.148 7.655 1.00 87.06 164 VAL A C 1
ATOM 1309 O O . VAL A 1 164 ? 7.123 0.909 8.859 1.00 87.06 164 VAL A O 1
ATOM 1312 N N . ALA A 1 165 ? 6.543 2.066 7.015 1.00 84.69 165 ALA A N 1
ATOM 1313 C CA . ALA A 1 165 ? 5.503 2.868 7.649 1.00 84.69 165 ALA A CA 1
ATOM 1314 C C . ALA A 1 165 ? 4.379 1.982 8.208 1.00 84.69 165 ALA A C 1
ATOM 1316 O O . ALA A 1 165 ? 4.070 2.065 9.400 1.00 84.69 165 ALA A O 1
ATOM 1317 N N . TYR A 1 166 ? 3.845 1.057 7.405 1.00 80.25 166 TYR A N 1
ATOM 1318 C CA . TYR A 1 166 ? 2.810 0.118 7.839 1.00 80.25 166 TYR A CA 1
ATOM 1319 C C . TYR A 1 166 ? 3.289 -0.782 8.974 1.00 80.25 166 TYR A C 1
ATOM 1321 O O . TYR A 1 166 ? 2.569 -0.964 9.957 1.00 80.25 166 TYR A O 1
ATOM 1329 N N . LYS A 1 167 ? 4.531 -1.280 8.909 1.00 81.81 167 LYS A N 1
ATOM 1330 C CA . LYS A 1 167 ? 5.123 -2.072 9.996 1.00 81.81 167 LYS A CA 1
ATOM 1331 C C . LYS A 1 167 ? 5.215 -1.269 11.298 1.00 81.81 167 LYS A C 1
ATOM 1333 O O . LYS A 1 167 ? 4.865 -1.793 12.356 1.00 81.81 167 LYS A O 1
ATOM 1338 N N . LYS A 1 168 ? 5.659 -0.007 11.240 1.00 85.38 168 LYS A N 1
ATOM 1339 C CA . LYS A 1 168 ? 5.730 0.882 12.415 1.00 85.38 168 LYS A CA 1
ATOM 1340 C C . LYS A 1 168 ? 4.342 1.157 12.995 1.00 85.38 168 LYS A C 1
ATOM 1342 O O . LYS A 1 168 ? 4.160 1.032 14.205 1.00 85.38 168 LYS A O 1
ATOM 1347 N N . MET A 1 169 ? 3.363 1.483 12.150 1.00 81.75 169 MET A N 1
ATOM 1348 C CA . MET A 1 169 ? 1.983 1.739 12.575 1.00 81.75 169 MET A CA 1
ATOM 1349 C C . MET A 1 169 ? 1.344 0.498 13.212 1.00 81.75 169 MET A C 1
ATOM 1351 O O . MET A 1 169 ? 0.740 0.600 14.280 1.00 81.75 169 MET A O 1
ATOM 1355 N N . ALA A 1 170 ? 1.531 -0.680 12.610 1.00 80.25 170 ALA A N 1
ATOM 1356 C CA . ALA A 1 170 ? 1.028 -1.943 13.143 1.00 80.25 170 ALA A CA 1
ATOM 1357 C C . ALA A 1 170 ? 1.662 -2.262 14.505 1.00 80.25 170 ALA A C 1
ATOM 1359 O O . ALA A 1 170 ? 0.955 -2.588 15.457 1.00 80.25 170 ALA A O 1
ATOM 1360 N N . HIS A 1 171 ? 2.981 -2.091 14.635 1.00 80.62 171 HIS A N 1
ATOM 1361 C CA . HIS A 1 171 ? 3.683 -2.285 15.903 1.00 80.62 171 HIS A CA 1
ATOM 1362 C C . HIS A 1 171 ? 3.190 -1.320 16.992 1.00 80.62 171 HIS A C 1
ATOM 1364 O O . HIS A 1 171 ? 2.977 -1.722 18.134 1.00 80.62 171 HIS A O 1
ATOM 1370 N N . HIS A 1 172 ? 2.966 -0.048 16.649 1.00 83.62 172 HIS A N 1
ATOM 1371 C CA . HIS A 1 172 ? 2.421 0.929 17.590 1.00 83.62 172 HIS A CA 1
ATOM 1372 C C . HIS A 1 172 ? 1.011 0.544 18.062 1.00 83.62 172 HIS A C 1
ATOM 1374 O O . HIS A 1 172 ? 0.745 0.568 19.262 1.00 83.62 172 HIS A O 1
ATOM 1380 N N . LYS A 1 173 ? 0.129 0.119 17.145 1.00 80.50 173 LYS A N 1
ATOM 1381 C CA . LYS A 1 173 ? -1.224 -0.360 17.475 1.00 80.50 173 LYS A CA 1
ATOM 1382 C C . LYS A 1 173 ? -1.193 -1.604 18.366 1.00 80.50 173 LYS A C 1
ATOM 1384 O O . LYS A 1 173 ? -1.943 -1.650 19.335 1.00 80.50 173 LYS A O 1
ATOM 1389 N N . ALA A 1 174 ? -0.303 -2.558 18.092 1.00 80.62 174 ALA A N 1
ATOM 1390 C CA . ALA A 1 174 ? -0.118 -3.739 18.936 1.00 80.62 174 ALA A CA 1
ATOM 1391 C C . ALA A 1 174 ? 0.368 -3.370 20.349 1.00 80.62 174 ALA A C 1
ATOM 1393 O O . ALA A 1 174 ? -0.142 -3.894 21.332 1.00 80.62 174 ALA A O 1
ATOM 1394 N N . LYS A 1 175 ? 1.296 -2.410 20.473 1.00 82.62 175 LYS A N 1
ATOM 1395 C CA . LYS A 1 175 ? 1.781 -1.933 21.778 1.00 82.62 175 LYS A CA 1
ATOM 1396 C C . LYS A 1 175 ? 0.711 -1.166 22.565 1.00 82.62 175 LYS A C 1
ATOM 1398 O O . LYS A 1 175 ? 0.631 -1.307 23.780 1.00 82.62 175 LYS A O 1
ATOM 1403 N N . ALA A 1 176 ? -0.100 -0.352 21.889 1.00 85.19 176 ALA A N 1
ATOM 1404 C CA . ALA A 1 176 ? -1.174 0.422 22.517 1.00 85.19 176 ALA A CA 1
ATOM 1405 C C . ALA A 1 176 ? -2.339 -0.455 23.014 1.00 85.19 176 ALA A C 1
ATOM 1407 O O . ALA A 1 176 ? -3.126 -0.029 23.860 1.00 85.19 176 ALA A O 1
ATOM 1408 N N . HIS A 1 177 ? -2.467 -1.671 22.484 1.00 80.62 177 HIS A N 1
ATOM 1409 C CA . HIS A 1 177 ? -3.587 -2.563 22.746 1.00 80.62 177 HIS A CA 1
ATOM 1410 C C . HIS A 1 177 ? -3.081 -3.996 22.987 1.00 80.62 177 HIS A C 1
ATOM 1412 O O . HIS A 1 177 ? -3.077 -4.793 22.052 1.00 80.62 177 HIS A O 1
ATOM 1418 N N . PRO A 1 178 ? -2.687 -4.345 24.229 1.00 81.25 178 PRO A N 1
ATOM 1419 C CA . PRO A 1 178 ? -2.062 -5.635 24.550 1.00 81.25 178 PRO A CA 1
ATOM 1420 C C . PRO A 1 178 ? -2.874 -6.858 24.097 1.00 81.25 178 PRO A C 1
ATOM 1422 O O . PRO A 1 178 ? -2.312 -7.790 23.529 1.00 81.25 178 PRO A O 1
ATOM 1425 N N . TRP A 1 179 ? -4.205 -6.786 24.228 1.00 81.81 179 TRP A N 1
ATOM 1426 C CA . TRP A 1 179 ? -5.154 -7.821 23.795 1.00 81.81 179 TRP A CA 1
ATOM 1427 C C . TRP A 1 179 ? -5.064 -8.161 22.294 1.00 81.81 179 TRP A C 1
ATOM 1429 O O . TRP A 1 179 ? -5.444 -9.255 21.886 1.00 81.81 179 TRP A O 1
ATOM 1439 N N . ILE A 1 180 ? -4.527 -7.259 21.453 1.00 78.69 180 ILE A N 1
ATOM 1440 C CA . ILE A 1 180 ? -4.311 -7.534 20.024 1.00 78.69 180 ILE A CA 1
ATOM 1441 C C . ILE A 1 180 ? -3.326 -8.685 19.844 1.00 78.69 180 ILE A C 1
ATOM 1443 O O . ILE A 1 180 ? -3.514 -9.473 18.925 1.00 78.69 180 ILE A O 1
ATOM 1447 N N . SER A 1 181 ? -2.296 -8.796 20.689 1.00 74.44 181 SER A N 1
ATOM 1448 C CA . SER A 1 181 ? -1.300 -9.867 20.578 1.00 74.44 181 SER A CA 1
ATOM 1449 C C . SER A 1 181 ? -1.920 -11.239 20.852 1.00 74.44 181 SER A C 1
ATOM 1451 O O . SER A 1 181 ? -1.664 -12.185 20.108 1.00 74.44 181 SER A O 1
ATOM 1453 N N . ASP A 1 182 ? -2.775 -11.316 21.871 1.00 77.44 182 ASP A N 1
ATOM 1454 C CA . ASP A 1 182 ? -3.390 -12.561 22.338 1.00 77.44 182 ASP A CA 1
ATOM 1455 C C . ASP A 1 182 ? -4.498 -13.036 21.392 1.00 77.44 182 ASP A C 1
ATOM 1457 O O . ASP A 1 182 ? -4.632 -14.223 21.093 1.00 77.44 182 ASP A O 1
ATOM 1461 N N . GLU A 1 183 ? -5.275 -12.099 20.850 1.00 76.94 183 GLU A N 1
ATOM 1462 C CA . GLU A 1 183 ? -6.411 -12.428 19.997 1.00 76.94 183 GLU A CA 1
ATOM 1463 C C . GLU A 1 183 ? -6.078 -12.466 18.502 1.00 76.94 183 GLU A C 1
ATOM 1465 O O . GLU A 1 183 ? -6.935 -12.897 17.726 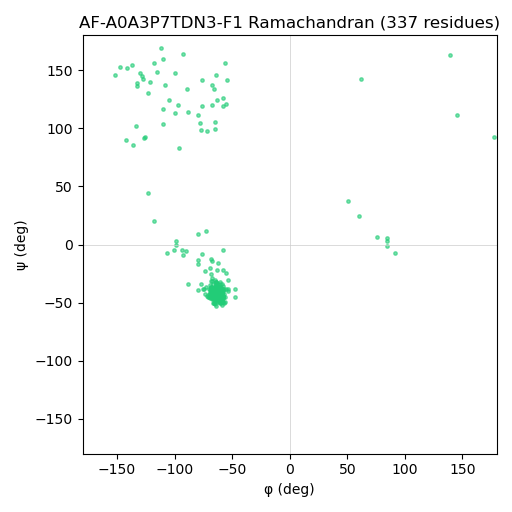1.00 76.94 183 GLU A O 1
ATOM 1470 N N . ARG A 1 184 ? -4.877 -12.036 18.068 1.00 71.81 184 ARG A N 1
ATOM 1471 C CA . ARG A 1 184 ? -4.491 -11.885 16.643 1.00 71.81 184 ARG A CA 1
ATOM 1472 C C . ARG A 1 184 ? -4.841 -13.097 15.782 1.00 71.81 184 ARG A C 1
ATOM 1474 O O . ARG A 1 184 ? -5.240 -12.951 14.633 1.00 71.81 184 ARG A O 1
ATOM 1481 N N . SER A 1 185 ? -4.686 -14.295 16.335 1.00 74.44 185 SER A N 1
ATOM 1482 C CA . SER A 1 185 ? -4.931 -15.579 15.664 1.00 74.44 185 SER A CA 1
ATOM 1483 C C . SER A 1 185 ? -6.403 -15.849 15.326 1.00 74.44 185 SER A C 1
ATOM 1485 O O . SER A 1 185 ? -6.704 -16.760 14.552 1.00 74.44 185 SER A O 1
ATOM 1487 N N . HIS A 1 186 ? -7.327 -15.080 15.898 1.00 71.12 186 HIS A N 1
ATOM 1488 C CA . HIS A 1 186 ? -8.764 -15.213 15.677 1.00 71.12 186 HIS A CA 1
ATOM 1489 C C . HIS A 1 186 ? -9.315 -14.185 14.685 1.00 71.12 186 HIS A C 1
ATOM 1491 O O . HIS A 1 186 ? -10.489 -14.255 14.339 1.00 71.12 186 HIS A O 1
ATOM 1497 N N . PHE A 1 187 ? -8.487 -13.245 14.223 1.00 73.81 187 PHE A N 1
ATOM 1498 C CA . PHE A 1 187 ? -8.904 -12.156 13.344 1.00 73.81 187 PHE A CA 1
ATOM 1499 C C . PHE A 1 187 ? -9.316 -12.716 11.965 1.00 73.81 187 PHE A C 1
ATOM 1501 O O . PHE A 1 187 ? -8.682 -13.645 11.461 1.00 73.81 187 PHE A O 1
ATOM 1508 N N . GLY A 1 188 ? -10.413 -12.211 11.391 1.00 68.00 188 GLY A N 1
ATOM 1509 C CA . GLY A 1 188 ? -10.866 -12.561 10.040 1.00 68.00 188 GLY A CA 1
ATOM 1510 C C . GLY A 1 188 ? -11.526 -13.939 9.895 1.00 68.00 188 GLY A C 1
ATOM 1511 O O . GLY A 1 188 ? -11.833 -14.360 8.777 1.00 68.00 188 GLY A O 1
ATOM 1512 N N . LYS A 1 189 ? -11.767 -14.668 10.995 1.00 74.31 189 LYS A N 1
ATOM 1513 C CA . LYS A 1 189 ? -12.441 -15.975 10.950 1.00 74.31 189 LYS A CA 1
ATOM 1514 C C . LYS A 1 189 ? -13.947 -15.795 10.747 1.00 74.31 189 LYS A C 1
ATOM 1516 O O . LYS A 1 189 ? -14.621 -15.214 11.598 1.00 74.31 189 LYS A O 1
ATOM 1521 N N . LYS A 1 190 ? -14.471 -16.343 9.643 1.00 65.12 190 LYS A N 1
ATOM 1522 C CA . LYS A 1 190 ? -15.912 -16.341 9.335 1.00 65.12 190 LYS A CA 1
ATOM 1523 C C . LYS A 1 190 ? -16.732 -16.951 10.475 1.00 65.12 190 LYS A C 1
ATOM 1525 O O . LYS A 1 190 ? -16.304 -17.948 11.055 1.00 65.12 190 LYS A O 1
ATOM 1530 N N . ASN A 1 191 ? -17.903 -16.378 10.762 1.00 65.38 191 ASN A N 1
ATOM 1531 C CA . ASN A 1 191 ? -18.801 -16.781 11.863 1.00 65.38 191 ASN A CA 1
ATOM 1532 C C . ASN A 1 191 ? -18.199 -16.687 13.281 1.00 65.38 191 ASN A C 1
ATOM 1534 O O . ASN A 1 191 ? -18.653 -17.376 14.193 1.00 65.38 191 ASN A O 1
ATOM 1538 N N . THR A 1 192 ? -17.194 -15.839 13.491 1.00 72.00 192 THR A N 1
ATOM 1539 C CA . THR A 1 192 ? -16.720 -15.493 14.841 1.00 72.00 192 THR A CA 1
ATOM 1540 C C . THR A 1 192 ? -17.038 -14.032 15.153 1.00 72.00 192 THR A C 1
ATOM 1542 O O . THR A 1 192 ? -17.349 -13.261 14.246 1.00 72.00 192 THR A O 1
ATOM 1545 N N . GLU A 1 193 ? -16.885 -13.612 16.414 1.00 64.56 193 GLU A N 1
ATOM 1546 C CA . GLU A 1 193 ? -16.921 -12.190 16.826 1.00 64.56 193 GLU A CA 1
ATOM 1547 C C . GLU A 1 193 ? -15.865 -11.325 16.103 1.00 64.56 193 GLU A C 1
ATOM 1549 O O . GLU A 1 193 ? -15.805 -10.106 16.253 1.00 64.56 193 GLU A O 1
ATOM 1554 N N . TYR A 1 194 ? -15.018 -11.969 15.302 1.00 65.00 194 TYR A N 1
ATOM 1555 C CA . TYR A 1 194 ? -13.941 -11.390 14.525 1.00 65.00 194 TYR A CA 1
ATOM 1556 C C . TYR A 1 194 ? -14.134 -11.591 13.011 1.00 65.00 194 TYR A C 1
ATOM 1558 O O . TYR A 1 194 ? -13.165 -11.503 12.256 1.00 65.00 194 TYR A O 1
ATOM 1566 N N . ASP A 1 195 ? -15.363 -11.861 12.556 1.00 66.50 195 ASP A N 1
ATOM 1567 C CA . ASP A 1 195 ? -15.728 -11.818 11.139 1.00 66.50 195 ASP A CA 1
ATOM 1568 C C . ASP A 1 195 ? -15.956 -10.368 10.703 1.00 66.50 195 ASP A C 1
ATOM 1570 O O . ASP A 1 195 ? -16.904 -9.692 11.108 1.00 66.50 195 ASP A O 1
ATOM 1574 N N . PHE A 1 196 ? -15.052 -9.870 9.865 1.00 66.62 196 PHE A N 1
ATOM 1575 C CA . PHE A 1 196 ? -15.053 -8.478 9.444 1.00 66.62 196 PHE A CA 1
ATOM 1576 C C . PHE A 1 196 ? -15.692 -8.231 8.080 1.00 66.62 196 PHE A C 1
ATOM 1578 O O . PHE A 1 196 ? -15.728 -7.074 7.633 1.00 66.62 196 PHE A O 1
ATOM 1585 N N . THR A 1 197 ? -16.234 -9.270 7.442 1.00 63.69 197 THR A N 1
ATOM 1586 C CA . THR A 1 197 ? -16.894 -9.157 6.141 1.00 63.69 197 THR A CA 1
ATOM 1587 C C . THR A 1 197 ? -18.195 -8.335 6.258 1.00 63.69 197 THR A C 1
ATOM 1589 O O . THR A 1 197 ? -19.088 -8.641 7.036 1.00 63.69 197 THR A O 1
ATOM 1592 N N . GLY A 1 198 ? -18.298 -7.209 5.533 1.00 64.31 198 GLY A N 1
ATOM 1593 C CA . GLY A 1 198 ? -19.526 -6.385 5.456 1.00 64.31 198 GLY A CA 1
ATOM 1594 C C . GLY A 1 198 ? -19.695 -5.233 6.471 1.00 64.31 198 GLY A C 1
ATOM 1595 O O . GLY A 1 198 ? -20.604 -4.404 6.312 1.00 64.31 198 GLY A O 1
ATOM 1596 N N . TYR A 1 199 ? -18.812 -5.114 7.466 1.00 62.53 199 TYR A N 1
ATOM 1597 C CA . TYR A 1 199 ? -18.753 -3.958 8.374 1.00 62.53 199 TYR A CA 1
ATOM 1598 C C . TYR A 1 199 ? -17.826 -2.878 7.786 1.00 62.53 199 TYR A C 1
ATOM 1600 O O . TYR A 1 199 ? -16.698 -3.162 7.376 1.00 62.53 199 TYR A O 1
ATOM 1608 N N . THR A 1 200 ? -18.263 -1.624 7.801 1.00 67.38 200 THR A N 1
ATOM 1609 C CA . THR A 1 200 ? -17.470 -0.460 7.380 1.00 67.38 200 THR A CA 1
ATOM 1610 C C . THR A 1 200 ? -17.267 0.492 8.556 1.00 67.38 200 THR A C 1
ATOM 1612 O O . THR A 1 200 ? -18.064 0.492 9.494 1.00 67.38 200 THR A O 1
ATOM 1615 N N . GLN A 1 201 ? -16.205 1.308 8.506 1.00 65.12 201 GLN A N 1
ATOM 1616 C CA . GLN A 1 201 ? -15.911 2.347 9.508 1.00 65.12 201 GLN A CA 1
ATOM 1617 C C . GLN A 1 201 ? -17.160 3.180 9.819 1.00 65.12 201 GLN A C 1
ATOM 1619 O O . GLN A 1 201 ? -17.498 3.374 10.980 1.00 65.12 201 GLN A O 1
ATOM 1624 N N . ASP A 1 202 ? -17.872 3.585 8.767 1.00 72.88 202 ASP A N 1
ATOM 1625 C CA . ASP A 1 202 ? -19.058 4.433 8.862 1.00 72.88 202 ASP A CA 1
ATOM 1626 C C . ASP A 1 202 ? -20.241 3.728 9.524 1.00 72.88 202 ASP A C 1
ATOM 1628 O O . ASP A 1 202 ? -20.974 4.335 10.302 1.00 72.88 202 ASP A O 1
ATOM 1632 N N . LYS A 1 203 ? -20.426 2.426 9.269 1.00 76.00 203 LYS A N 1
ATOM 1633 C CA . LYS A 1 203 ? -21.455 1.641 9.966 1.00 76.00 203 LYS A CA 1
ATOM 1634 C C . LYS A 1 203 ? -21.130 1.517 11.454 1.00 76.00 203 LYS A C 1
ATOM 1636 O O . LYS A 1 203 ? -22.031 1.650 12.275 1.00 76.00 203 LYS A O 1
ATOM 1641 N N . ALA A 1 204 ? -19.860 1.305 11.800 1.00 70.94 204 ALA A N 1
ATOM 1642 C CA . ALA A 1 204 ? -19.415 1.171 13.184 1.00 70.94 204 ALA A CA 1
ATOM 1643 C C . ALA A 1 204 ? -19.532 2.490 13.963 1.00 70.94 204 ALA A C 1
ATOM 1645 O O . ALA A 1 204 ? -20.039 2.506 15.082 1.00 70.94 204 ALA A O 1
ATOM 1646 N N . THR A 1 205 ? -19.104 3.612 13.377 1.00 75.06 205 THR A N 1
ATOM 1647 C CA . THR A 1 205 ? -19.236 4.935 14.005 1.00 75.06 205 THR A CA 1
ATOM 1648 C C . THR A 1 205 ? -20.697 5.317 14.184 1.00 75.06 205 THR A C 1
ATOM 1650 O O . THR A 1 205 ? -21.057 5.803 15.256 1.00 75.06 205 THR A O 1
ATOM 1653 N N . LYS A 1 206 ? -21.548 5.027 13.193 1.00 83.38 206 LYS A N 1
ATOM 1654 C CA . LYS A 1 206 ? -22.993 5.235 13.300 1.00 83.38 206 LYS A CA 1
ATOM 1655 C C . LYS A 1 206 ? -23.617 4.355 14.386 1.00 83.38 206 LYS A C 1
ATOM 1657 O O . LYS A 1 206 ? -24.291 4.883 15.257 1.00 83.38 206 LYS A O 1
ATOM 1662 N N . ALA A 1 207 ? -23.294 3.062 14.433 1.00 82.62 207 ALA A N 1
ATOM 1663 C CA . ALA A 1 207 ? -23.776 2.159 15.481 1.00 82.62 207 ALA A CA 1
ATOM 1664 C C . ALA A 1 207 ? -23.327 2.592 16.889 1.00 82.62 207 ALA A C 1
ATOM 1666 O O . ALA A 1 207 ? -24.114 2.555 17.832 1.00 82.62 207 ALA A O 1
ATOM 1667 N N . ILE A 1 208 ? -22.082 3.054 17.049 1.00 84.94 208 ILE A N 1
ATOM 1668 C CA . ILE A 1 208 ? -21.589 3.602 18.322 1.00 84.94 208 ILE A CA 1
ATOM 1669 C C . ILE A 1 208 ? -22.339 4.885 18.689 1.00 84.94 208 ILE A C 1
ATOM 1671 O O . ILE A 1 208 ? -22.666 5.078 19.861 1.00 84.94 208 ILE A O 1
ATOM 1675 N N . ALA A 1 209 ? -22.594 5.768 17.722 1.00 88.56 209 ALA A N 1
ATOM 1676 C CA . ALA A 1 209 ? -23.362 6.987 17.945 1.00 88.56 209 ALA A CA 1
ATOM 1677 C C . ALA A 1 209 ? -24.801 6.660 18.368 1.00 88.56 209 ALA A C 1
ATOM 1679 O O . ALA A 1 209 ? -25.260 7.189 19.378 1.00 88.56 209 ALA A O 1
ATOM 1680 N N . ASP A 1 210 ? -25.454 5.721 17.685 1.00 87.38 210 ASP A N 1
ATOM 1681 C CA . ASP A 1 210 ? -26.807 5.256 17.992 1.00 87.38 210 ASP A CA 1
ATOM 1682 C C . ASP A 1 210 ? -26.871 4.598 19.381 1.00 87.38 210 ASP A C 1
ATOM 1684 O O . ASP A 1 210 ? -27.755 4.904 20.180 1.00 87.38 210 ASP A O 1
ATOM 1688 N N . LEU A 1 211 ? -25.898 3.748 19.731 1.00 87.69 211 LEU A N 1
ATOM 1689 C CA . LEU A 1 211 ? -25.808 3.125 21.057 1.00 87.69 211 LEU A CA 1
ATOM 1690 C C . LEU A 1 211 ? -25.536 4.148 22.163 1.00 87.69 211 LEU A C 1
ATOM 1692 O O . LEU A 1 211 ? -26.120 4.051 23.242 1.00 87.69 211 LEU A O 1
ATOM 1696 N N . LYS A 1 212 ? -24.682 5.150 21.915 1.00 86.69 212 LYS A N 1
ATOM 1697 C CA . LYS A 1 212 ? -24.458 6.257 22.858 1.00 86.69 212 LYS A CA 1
ATOM 1698 C C . LYS A 1 212 ? -25.710 7.113 23.019 1.00 86.69 212 LYS A C 1
ATOM 1700 O O . LYS A 1 212 ? -26.051 7.453 24.149 1.00 86.69 212 LYS A O 1
ATOM 1705 N N . ALA A 1 213 ? -26.406 7.425 21.928 1.00 88.19 213 ALA A N 1
ATOM 1706 C CA . ALA A 1 213 ? -27.665 8.158 21.960 1.00 88.19 213 ALA A CA 1
ATOM 1707 C C . ALA A 1 213 ? -28.722 7.380 22.754 1.00 88.19 213 ALA A C 1
ATOM 1709 O O . ALA A 1 213 ? -29.323 7.931 23.672 1.00 88.19 213 ALA A O 1
ATOM 1710 N N . ARG A 1 214 ? -28.859 6.072 22.501 1.00 87.25 214 ARG A N 1
ATOM 1711 C CA . ARG A 1 214 ? -29.767 5.186 23.240 1.00 87.25 214 ARG A CA 1
ATOM 1712 C C . ARG A 1 214 ? -29.398 5.075 24.718 1.00 87.25 214 ARG A C 1
ATOM 1714 O O . ARG A 1 214 ? -30.286 5.124 25.562 1.00 87.25 214 ARG A O 1
ATOM 1721 N N . LYS A 1 215 ? -28.106 4.965 25.050 1.00 85.69 215 LYS A N 1
ATOM 1722 C CA . LYS A 1 215 ? -27.622 4.972 26.440 1.00 85.69 215 LYS A CA 1
ATOM 1723 C C . LYS A 1 215 ? -27.964 6.286 27.139 1.00 85.69 215 LYS A C 1
ATOM 1725 O O . LYS A 1 215 ? -28.399 6.251 28.283 1.00 85.69 215 LYS A O 1
ATOM 1730 N N . ASN A 1 216 ? -27.773 7.423 26.474 1.00 85.62 216 ASN A N 1
ATOM 1731 C CA . ASN A 1 216 ? -28.100 8.730 27.038 1.00 85.62 216 ASN A CA 1
ATOM 1732 C C . ASN A 1 216 ? -29.610 8.897 27.228 1.00 85.62 216 ASN A C 1
ATOM 1734 O O . ASN A 1 216 ? -30.028 9.392 28.267 1.00 85.62 216 ASN A O 1
ATOM 1738 N N . GLU A 1 217 ? -30.422 8.442 26.273 1.00 86.38 217 GLU A N 1
ATOM 1739 C CA . GLU A 1 217 ? -31.882 8.486 26.375 1.00 86.38 217 GLU A CA 1
ATOM 1740 C C . GLU A 1 217 ? -32.400 7.608 27.522 1.00 86.38 217 GLU A C 1
ATOM 1742 O O . GLU A 1 217 ? -33.164 8.071 28.363 1.00 86.38 217 GLU A O 1
ATOM 1747 N N . LEU A 1 218 ? -31.902 6.372 27.635 1.00 81.56 218 LEU A N 1
ATOM 1748 C CA . LEU A 1 218 ? -32.179 5.505 28.786 1.00 81.56 218 LEU A CA 1
ATOM 1749 C C . LEU A 1 218 ? -31.669 6.124 30.094 1.00 81.56 218 LEU A C 1
ATOM 1751 O O . LEU A 1 218 ? -32.335 6.036 31.120 1.00 81.56 218 LEU A O 1
ATOM 1755 N N . GLY A 1 219 ? -30.514 6.791 30.048 1.00 77.75 219 GLY A N 1
ATOM 1756 C CA . GLY A 1 219 ? -29.921 7.507 31.173 1.00 77.75 219 GLY A CA 1
ATOM 1757 C C . GLY A 1 219 ? -30.801 8.635 31.715 1.00 77.75 219 GLY A C 1
ATOM 1758 O O . GLY A 1 219 ? -30.819 8.833 32.925 1.00 77.75 219 GLY A O 1
ATOM 1759 N N . LYS A 1 220 ? -31.572 9.327 30.862 1.00 79.88 220 LYS A N 1
ATOM 1760 C CA . LYS A 1 220 ? -32.516 10.378 31.296 1.00 79.88 220 LYS A CA 1
ATOM 1761 C C . LYS A 1 220 ? -33.647 9.831 32.169 1.00 79.88 220 LYS A C 1
ATOM 1763 O O . LYS A 1 220 ? -34.108 10.529 33.065 1.00 79.88 220 LYS A O 1
ATOM 1768 N N . ASN A 1 221 ? -34.062 8.588 31.925 1.00 70.81 221 ASN A N 1
ATOM 1769 C CA . ASN A 1 221 ? -35.177 7.939 32.623 1.00 70.81 221 ASN A CA 1
ATOM 1770 C C . ASN A 1 221 ? -34.719 6.999 33.751 1.00 70.81 221 ASN A C 1
ATOM 1772 O O . ASN A 1 221 ? -35.546 6.386 34.426 1.00 70.81 221 ASN A O 1
ATOM 1776 N N . LEU A 1 222 ? -33.408 6.864 33.969 1.00 70.31 222 LEU A N 1
ATOM 1777 C CA . LEU A 1 222 ? -32.852 6.025 35.021 1.00 70.31 222 LEU A CA 1
ATOM 1778 C C . LEU A 1 222 ? -32.714 6.823 36.317 1.00 70.31 222 LEU A C 1
ATOM 1780 O O . LEU A 1 222 ? -31.892 7.730 36.437 1.00 70.31 222 LEU A O 1
ATOM 1784 N N . ASN A 1 223 ? -33.482 6.432 37.333 1.00 72.00 223 ASN A N 1
ATOM 1785 C CA . ASN A 1 223 ? -33.263 6.908 38.691 1.00 72.00 223 ASN A CA 1
ATOM 1786 C C . ASN A 1 223 ? -31.987 6.258 39.249 1.00 72.00 223 ASN A C 1
ATOM 1788 O O . ASN A 1 223 ? -32.007 5.135 39.748 1.00 72.00 223 ASN A O 1
ATOM 1792 N N . THR A 1 224 ? -30.866 6.973 39.183 1.00 72.12 224 THR A N 1
ATOM 1793 C CA . THR A 1 224 ? -29.556 6.510 39.673 1.00 72.12 224 THR A CA 1
ATOM 1794 C C . THR A 1 224 ? -29.526 6.247 41.180 1.00 72.12 224 THR A C 1
ATOM 1796 O O . THR A 1 224 ? -28.638 5.546 41.660 1.00 72.12 224 THR A O 1
ATOM 1799 N N . ARG A 1 225 ? -30.513 6.753 41.933 1.00 75.81 225 ARG A N 1
ATOM 1800 C CA . ARG A 1 225 ? -30.688 6.479 43.366 1.00 75.81 225 ARG A CA 1
ATOM 1801 C C . ARG A 1 225 ? -31.560 5.255 43.640 1.00 75.81 225 ARG A C 1
ATOM 1803 O O . ARG A 1 225 ? -31.664 4.864 44.796 1.00 75.81 225 ARG A O 1
ATOM 1810 N N . ALA A 1 226 ? -32.165 4.639 42.619 1.00 78.25 226 ALA A N 1
ATOM 1811 C CA . ALA A 1 226 ? -33.085 3.513 42.788 1.00 78.25 226 ALA A CA 1
ATOM 1812 C C . ALA A 1 226 ? -32.445 2.338 43.532 1.00 78.25 226 ALA A C 1
ATOM 1814 O O . ALA A 1 226 ? -33.099 1.753 44.383 1.00 78.25 226 ALA A O 1
ATOM 1815 N N . MET A 1 227 ? -31.163 2.042 43.290 1.00 76.31 227 MET A N 1
ATOM 1816 C CA . MET A 1 227 ? -30.463 0.993 44.041 1.00 76.31 227 MET A CA 1
ATOM 1817 C C . MET A 1 227 ? -30.303 1.330 45.531 1.00 76.31 227 MET A C 1
ATOM 1819 O O . MET A 1 227 ? -30.466 0.455 46.374 1.00 76.31 227 MET A O 1
ATOM 1823 N N . GLY A 1 228 ? -30.028 2.594 45.870 1.00 81.25 228 GLY A N 1
ATOM 1824 C CA . GLY A 1 228 ? -29.929 3.033 47.266 1.00 81.25 228 GLY A CA 1
ATOM 1825 C C . GLY A 1 228 ? -31.287 3.052 47.970 1.00 81.25 228 GLY A C 1
ATOM 1826 O O . GLY A 1 228 ? -31.406 2.570 49.091 1.00 81.25 228 GLY A O 1
ATOM 1827 N N . VAL A 1 229 ? -32.324 3.547 47.288 1.00 85.44 229 VAL A N 1
ATOM 1828 C CA . VAL A 1 229 ? -33.701 3.556 47.806 1.00 85.44 229 VAL A CA 1
ATOM 1829 C C . VAL A 1 229 ? -34.236 2.132 47.959 1.00 85.44 229 VAL A C 1
ATOM 1831 O O . VAL A 1 229 ? -34.896 1.853 48.951 1.00 85.44 229 VAL A O 1
ATOM 1834 N N . LEU A 1 230 ? -33.923 1.218 47.033 1.00 88.06 230 LEU A N 1
ATOM 1835 C CA . LEU A 1 230 ? -34.313 -0.189 47.135 1.00 88.06 230 LEU A CA 1
ATOM 1836 C C . LEU A 1 230 ? -33.736 -0.829 48.401 1.00 88.06 230 LEU A C 1
ATOM 1838 O O . LEU A 1 230 ? -34.501 -1.379 49.182 1.00 88.06 230 LEU A O 1
ATOM 1842 N N . SER A 1 231 ? -32.432 -0.672 48.645 1.00 87.38 231 SER A N 1
ATOM 1843 C CA . SER A 1 231 ? -31.774 -1.192 49.854 1.00 87.38 231 SER A CA 1
ATOM 1844 C C . SER A 1 231 ?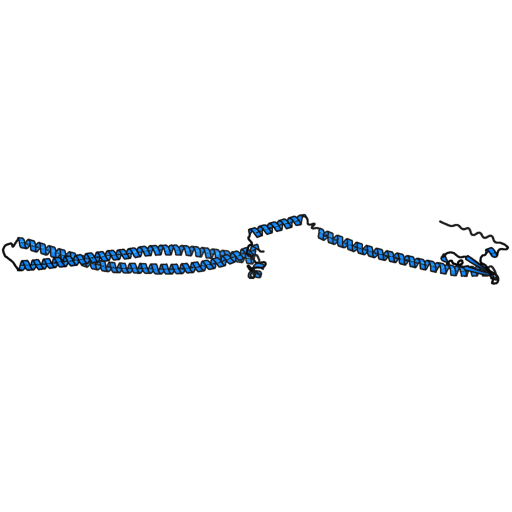 -32.401 -0.634 51.143 1.00 87.38 231 SER A C 1
ATOM 1846 O O . SER A 1 231 ? -32.735 -1.386 52.056 1.00 87.38 231 SER A O 1
ATOM 1848 N N . GLN A 1 232 ? -32.675 0.677 51.189 1.00 89.62 232 GLN A N 1
ATOM 1849 C CA . GLN A 1 232 ? -33.352 1.303 52.333 1.00 89.62 232 GLN A CA 1
ATOM 1850 C C . GLN A 1 232 ? -34.783 0.784 52.536 1.00 89.62 232 GLN A C 1
ATOM 1852 O O . GLN A 1 232 ? -35.209 0.559 53.669 1.00 89.62 232 GLN A O 1
ATOM 1857 N N . VAL A 1 233 ? -35.544 0.595 51.455 1.00 92.06 233 VAL A N 1
ATOM 1858 C CA . VAL A 1 233 ? -36.912 0.062 51.519 1.00 92.06 233 VAL A CA 1
ATOM 1859 C C . VAL A 1 233 ? -36.902 -1.406 51.951 1.00 92.06 233 VAL A C 1
ATOM 1861 O O . VAL A 1 233 ? -37.736 -1.801 52.762 1.00 92.06 233 VAL A O 1
ATOM 1864 N N . GLU A 1 234 ? -35.953 -2.209 51.471 1.00 91.56 234 GLU A N 1
ATOM 1865 C CA . GLU A 1 234 ? -35.773 -3.599 51.900 1.00 91.56 234 GLU A CA 1
ATOM 1866 C C . GLU A 1 234 ? -35.472 -3.689 53.400 1.00 91.56 234 GLU A C 1
ATOM 1868 O O . GLU A 1 234 ? -36.121 -4.466 54.107 1.00 91.56 234 GLU A O 1
ATOM 1873 N N . GLU A 1 235 ? -34.569 -2.845 53.909 1.00 93.75 235 GLU A N 1
ATOM 1874 C CA . GLU A 1 235 ? -34.255 -2.759 55.338 1.00 93.75 235 GLU A CA 1
ATOM 1875 C C . GLU A 1 235 ? -35.490 -2.367 56.166 1.00 93.75 235 GLU A C 1
ATOM 1877 O O . GLU A 1 235 ? -35.805 -3.013 57.171 1.00 93.75 235 GLU A O 1
ATOM 1882 N N . GLN A 1 236 ? -36.258 -1.367 55.717 1.00 93.19 236 GLN A N 1
ATOM 1883 C CA . GLN A 1 236 ? -37.501 -0.959 56.378 1.00 93.19 236 GLN A CA 1
ATOM 1884 C C . GLN A 1 236 ? -38.549 -2.076 56.390 1.00 93.19 236 GLN A C 1
ATOM 1886 O O . GLN A 1 236 ? -39.174 -2.321 57.424 1.00 93.19 236 GLN A O 1
ATOM 1891 N N . VAL A 1 237 ? -38.744 -2.779 55.271 1.00 94.94 237 VAL A N 1
ATOM 1892 C CA . VAL A 1 237 ? -39.690 -3.901 55.178 1.00 94.94 237 VAL A CA 1
ATOM 1893 C C . VAL A 1 237 ? -39.273 -5.035 56.110 1.00 94.94 237 VAL A C 1
ATOM 1895 O O . VAL A 1 237 ? -40.124 -5.614 56.790 1.00 94.94 237 VAL A O 1
ATOM 1898 N N . LEU A 1 238 ? -37.979 -5.346 56.177 1.00 95.44 238 LEU A N 1
ATOM 1899 C CA . LEU A 1 238 ? -37.461 -6.391 57.052 1.00 95.44 238 LEU A CA 1
ATOM 1900 C C . LEU A 1 238 ? -37.629 -6.012 58.531 1.00 95.44 238 LEU A C 1
ATOM 1902 O O . LEU A 1 238 ? -38.142 -6.816 59.312 1.00 95.44 238 LEU A O 1
ATOM 1906 N N . GLY A 1 239 ? -37.330 -4.762 58.893 1.00 95.12 239 GLY A N 1
ATOM 1907 C CA . GLY A 1 239 ? -37.575 -4.231 60.235 1.00 95.12 239 GLY A CA 1
ATOM 1908 C C . GLY A 1 239 ? -39.061 -4.219 60.617 1.00 95.12 239 GLY A C 1
ATOM 1909 O O . GLY A 1 239 ? -39.418 -4.569 61.742 1.00 95.12 239 GLY A O 1
ATOM 1910 N N . LEU A 1 240 ? -39.960 -3.878 59.687 1.00 95.88 240 LEU A N 1
ATOM 1911 C CA . LEU A 1 240 ? -41.409 -3.935 59.917 1.00 95.88 240 LEU A CA 1
ATOM 1912 C C . LEU A 1 240 ? -41.907 -5.370 60.121 1.00 95.88 240 LEU A C 1
ATOM 1914 O O . LEU A 1 240 ? -42.743 -5.602 60.995 1.00 95.88 240 LEU A O 1
ATOM 1918 N N . LYS A 1 241 ? -41.381 -6.340 59.365 1.00 96.00 241 LYS A N 1
ATOM 1919 C CA . LYS A 1 241 ? -41.700 -7.763 59.562 1.00 96.00 241 LYS A CA 1
ATOM 1920 C C . LYS A 1 241 ? -41.264 -8.251 60.943 1.00 96.00 241 LYS A C 1
ATOM 1922 O O . LYS A 1 241 ? -42.065 -8.881 61.626 1.00 96.00 241 LYS A O 1
ATOM 1927 N N . GLN A 1 242 ? -40.051 -7.906 61.380 1.00 95.81 242 GLN A N 1
ATOM 1928 C CA . GLN A 1 242 ? -39.560 -8.249 62.720 1.00 95.81 242 GLN A CA 1
ATOM 1929 C C . GLN A 1 242 ? -40.426 -7.630 63.825 1.00 95.81 242 GLN A C 1
ATOM 1931 O O . GLN A 1 242 ? -40.818 -8.323 64.760 1.00 95.81 242 GLN A O 1
ATOM 1936 N N . LYS A 1 243 ? -40.795 -6.347 63.698 1.00 95.88 243 LYS A N 1
ATOM 1937 C CA . LYS A 1 243 ? -41.699 -5.682 64.653 1.00 95.88 243 LYS A CA 1
ATOM 1938 C C . LYS A 1 243 ? -43.071 -6.350 64.709 1.00 95.88 243 LYS A C 1
ATOM 1940 O O . LYS A 1 243 ? -43.609 -6.532 65.796 1.00 95.88 243 LYS A O 1
ATOM 1945 N N . LYS A 1 244 ? -43.636 -6.727 63.558 1.00 96.62 244 LYS A N 1
ATOM 1946 C CA . LYS A 1 244 ? -44.917 -7.444 63.493 1.00 96.62 244 LYS A CA 1
ATOM 1947 C C . LYS A 1 244 ? -44.845 -8.786 64.227 1.00 96.62 244 LYS A C 1
ATOM 1949 O O . LYS A 1 244 ? -45.765 -9.100 64.976 1.00 96.62 244 LYS A O 1
ATOM 1954 N N . GLU A 1 245 ? -43.767 -9.540 64.025 1.00 96.69 245 GLU A N 1
ATOM 1955 C CA . GLU A 1 245 ? -43.544 -10.818 64.708 1.00 96.69 245 GLU A CA 1
ATOM 1956 C C . GLU A 1 245 ? -43.432 -10.625 66.225 1.00 96.69 245 GLU A C 1
ATOM 1958 O O . GLU A 1 245 ? -44.118 -11.294 66.993 1.00 96.69 245 GLU A O 1
ATOM 1963 N N . GLN A 1 246 ? -42.655 -9.631 66.665 1.00 94.94 246 GLN A N 1
ATOM 1964 C CA . GLN A 1 246 ? -42.509 -9.321 68.086 1.00 94.94 246 GLN A CA 1
ATOM 1965 C C . GLN A 1 246 ? -43.847 -8.940 68.734 1.00 94.94 246 GLN A C 1
ATOM 1967 O O . GLN A 1 246 ? -44.178 -9.450 69.799 1.00 94.94 246 GLN A O 1
ATOM 1972 N N . ILE A 1 247 ? -44.658 -8.109 68.068 1.00 96.25 247 ILE A N 1
ATOM 1973 C CA . ILE A 1 247 ? -45.998 -7.742 68.554 1.00 96.25 247 ILE A CA 1
ATOM 1974 C C . ILE A 1 247 ? -46.904 -8.977 68.665 1.00 96.25 247 ILE A C 1
ATOM 1976 O O . ILE A 1 247 ? -47.690 -9.073 69.607 1.00 96.25 247 ILE A O 1
ATOM 1980 N N . ALA A 1 248 ? -46.812 -9.927 67.729 1.00 95.56 248 ALA A N 1
ATOM 1981 C CA . ALA A 1 248 ? -47.582 -11.167 67.798 1.00 95.56 248 ALA A CA 1
ATOM 1982 C C . ALA A 1 248 ? -47.169 -12.023 69.008 1.00 95.56 248 ALA A C 1
ATOM 1984 O O . ALA A 1 248 ? -48.038 -12.500 69.741 1.00 95.56 248 ALA A O 1
ATOM 1985 N N . ILE A 1 249 ? -45.862 -12.145 69.261 1.00 96.56 249 ILE A N 1
ATOM 1986 C CA . ILE A 1 249 ? -45.314 -12.839 70.435 1.00 96.56 249 ILE A CA 1
ATOM 1987 C C . ILE A 1 249 ? -45.758 -12.150 71.732 1.00 96.56 249 ILE A C 1
ATOM 1989 O O . ILE A 1 249 ? -46.216 -12.815 72.661 1.00 96.56 249 ILE A O 1
ATOM 1993 N N . ASP A 1 250 ? -45.655 -10.825 71.809 1.00 95.94 250 ASP A N 1
ATOM 1994 C CA . ASP A 1 250 ? -46.007 -10.064 73.012 1.00 95.94 250 ASP A CA 1
ATOM 1995 C C . ASP A 1 250 ? -47.512 -10.121 73.296 1.00 95.94 250 ASP A C 1
ATOM 1997 O O . ASP A 1 250 ? -47.920 -10.279 74.449 1.00 95.94 250 ASP A O 1
ATOM 2001 N N . LYS A 1 251 ? -48.346 -10.090 72.248 1.00 96.94 251 LYS A N 1
ATOM 2002 C CA . LYS A 1 251 ? -49.788 -10.333 72.365 1.00 96.94 251 LYS A CA 1
ATOM 2003 C C . LYS A 1 251 ? -50.065 -11.710 72.966 1.00 96.94 251 LYS A C 1
ATOM 2005 O O . LYS A 1 251 ? -50.897 -11.808 73.865 1.00 96.94 251 LYS A O 1
ATOM 2010 N N . GLN A 1 252 ? -49.383 -12.755 72.492 1.00 96.31 252 GLN A N 1
ATOM 2011 C CA . GLN A 1 252 ? -49.574 -14.105 73.021 1.00 96.31 252 GLN A CA 1
ATOM 2012 C C . GLN A 1 252 ? -49.170 -14.186 74.498 1.00 96.31 252 GLN A C 1
ATOM 2014 O O . GLN A 1 252 ? -49.954 -14.654 75.314 1.00 96.31 252 GLN A O 1
ATOM 2019 N N . LYS A 1 253 ? -48.013 -13.624 74.870 1.00 96.12 253 LYS A N 1
ATOM 2020 C CA . LYS A 1 253 ? -47.568 -13.567 76.274 1.00 96.12 253 LYS A CA 1
ATOM 2021 C C . LYS A 1 253 ? -48.561 -12.844 77.180 1.00 96.12 253 LYS A C 1
ATOM 2023 O O . LYS A 1 253 ? -48.760 -13.254 78.323 1.00 96.12 253 LYS A O 1
ATOM 2028 N N . LEU A 1 254 ? -49.171 -11.762 76.696 1.00 95.25 254 LEU A N 1
ATOM 2029 C CA . LEU A 1 254 ? -50.173 -11.020 77.456 1.00 95.25 254 LEU A CA 1
ATOM 2030 C C . LEU A 1 254 ? -51.434 -11.865 77.680 1.00 95.25 254 LEU A C 1
ATOM 2032 O O . LEU A 1 254 ? -51.934 -11.907 78.801 1.00 95.25 254 LEU A O 1
ATOM 2036 N N . LEU A 1 255 ? -51.899 -12.589 76.658 1.00 96.06 255 LEU A N 1
ATOM 2037 C CA . LEU A 1 255 ? -53.017 -13.530 76.788 1.00 96.06 255 LEU A CA 1
ATOM 2038 C C . LEU A 1 255 ? -52.696 -14.672 77.765 1.00 96.06 255 LEU A C 1
ATOM 2040 O O . LEU A 1 255 ? -53.510 -14.967 78.637 1.00 96.06 255 LEU A O 1
ATOM 2044 N N . ASP A 1 256 ? -51.498 -15.252 77.680 1.00 95.44 256 ASP A N 1
ATOM 2045 C CA . ASP A 1 256 ? -51.050 -16.312 78.593 1.00 95.44 256 ASP A CA 1
ATOM 2046 C C . ASP A 1 256 ? -50.962 -15.802 80.042 1.00 95.44 256 ASP A C 1
ATOM 2048 O O . ASP A 1 256 ? -51.333 -16.499 80.988 1.00 95.44 256 ASP A O 1
ATOM 2052 N N . THR A 1 257 ? -50.514 -14.556 80.227 1.00 95.88 257 THR A N 1
ATOM 2053 C CA . THR A 1 257 ? -50.447 -13.912 81.546 1.00 95.88 257 THR A CA 1
ATOM 2054 C C . THR A 1 257 ? -51.841 -13.671 82.118 1.00 95.88 257 THR A C 1
ATOM 2056 O O . THR A 1 257 ? -52.047 -13.926 83.302 1.00 95.88 257 THR A O 1
ATOM 2059 N N . ILE A 1 258 ? -52.805 -13.226 81.303 1.00 94.38 258 ILE A N 1
ATOM 2060 C CA . ILE A 1 258 ? -54.206 -13.077 81.728 1.00 94.38 258 ILE A CA 1
ATOM 2061 C C . ILE A 1 258 ? -54.756 -14.430 82.187 1.00 94.38 258 ILE A C 1
ATOM 2063 O O . ILE A 1 258 ? -55.252 -14.529 83.306 1.00 94.38 258 ILE A O 1
ATOM 2067 N N . ALA A 1 259 ? -54.577 -15.485 81.387 1.00 95.06 259 ALA A N 1
ATOM 2068 C CA . ALA A 1 259 ? -55.034 -16.826 81.745 1.00 95.06 259 ALA A CA 1
ATOM 2069 C C . ALA A 1 259 ? -54.399 -17.328 83.057 1.00 95.06 259 ALA A C 1
ATOM 2071 O O . ALA A 1 259 ? -55.080 -17.900 83.908 1.00 95.06 259 ALA A O 1
ATOM 2072 N N . LEU A 1 260 ? -53.101 -17.076 83.263 1.00 94.31 260 LEU A N 1
ATOM 2073 C CA . LEU A 1 260 ? -52.414 -17.420 84.509 1.00 94.31 260 LEU A CA 1
ATOM 2074 C C . LEU A 1 260 ? -52.957 -16.632 85.711 1.00 94.31 260 LEU A C 1
ATOM 2076 O O . LEU A 1 260 ? -53.085 -17.189 86.805 1.00 94.31 260 LEU A O 1
ATOM 2080 N N . LEU A 1 261 ? -53.244 -15.341 85.530 1.00 94.12 261 LEU A N 1
ATOM 2081 C CA . LEU A 1 261 ? -53.818 -14.494 86.575 1.00 94.12 261 LEU A CA 1
ATOM 2082 C C . LEU A 1 261 ? -55.231 -14.946 86.948 1.00 94.12 261 LEU A C 1
ATOM 2084 O O . LEU A 1 261 ? -55.528 -14.998 88.140 1.00 94.12 261 LEU A O 1
ATOM 2088 N N . ASP A 1 262 ? -56.055 -15.340 85.976 1.00 91.75 262 ASP A N 1
ATOM 2089 C CA . ASP A 1 262 ? -57.388 -15.893 86.231 1.00 91.75 262 ASP A CA 1
ATOM 2090 C C . ASP A 1 262 ? -57.305 -17.179 87.065 1.00 91.75 262 ASP A C 1
ATOM 2092 O O . ASP A 1 262 ? -57.971 -17.291 88.093 1.00 91.75 262 ASP A O 1
ATOM 2096 N N . VAL A 1 263 ? -56.398 -18.102 86.720 1.00 93.25 263 VAL A N 1
ATOM 2097 C CA . VAL A 1 263 ? -56.177 -19.325 87.514 1.00 93.25 263 VAL A CA 1
ATOM 2098 C C . VAL A 1 263 ? -55.730 -18.996 88.941 1.00 93.25 263 VAL A C 1
ATOM 2100 O O . VAL A 1 263 ? -56.239 -19.579 89.901 1.00 93.25 263 VAL A O 1
ATOM 2103 N N . LYS A 1 264 ? -54.792 -18.054 89.114 1.00 93.88 264 LYS A N 1
ATOM 2104 C CA . LYS A 1 264 ? -54.337 -17.632 90.450 1.00 93.88 264 LYS A CA 1
ATOM 2105 C C . LYS A 1 264 ? -55.457 -16.975 91.251 1.00 93.88 264 LYS A C 1
ATOM 2107 O O . LYS A 1 264 ? -55.588 -17.264 92.436 1.00 93.88 264 LYS A O 1
ATOM 2112 N N . LYS A 1 265 ? -56.278 -16.134 90.619 1.00 92.62 265 LYS A N 1
ATOM 2113 C CA . LYS A 1 265 ? -57.454 -15.518 91.242 1.00 92.62 265 LYS A CA 1
ATOM 2114 C C . LYS A 1 265 ? -58.402 -16.595 91.773 1.00 92.62 265 LYS A C 1
ATOM 2116 O O . LYS A 1 265 ? -58.739 -16.549 92.953 1.00 92.62 265 LYS A O 1
ATOM 2121 N N . THR A 1 266 ? -58.764 -17.586 90.957 1.00 90.31 266 THR A N 1
ATOM 2122 C CA . THR A 1 266 ? -59.618 -18.711 91.378 1.00 90.31 266 THR A CA 1
ATOM 2123 C C . THR A 1 266 ? -59.014 -19.480 92.551 1.00 90.31 266 THR A C 1
ATOM 2125 O O . THR A 1 266 ? -59.699 -19.775 93.532 1.00 90.31 266 THR A O 1
ATOM 2128 N N . GLN A 1 267 ? -57.711 -19.771 92.495 1.00 91.81 267 GLN A N 1
ATOM 2129 C CA . GLN A 1 267 ? -57.006 -20.469 93.573 1.00 91.81 267 GLN A CA 1
ATOM 2130 C C . GLN A 1 267 ? -57.024 -19.682 94.887 1.00 91.81 267 GLN A C 1
ATOM 2132 O O . GLN A 1 267 ? -57.307 -20.263 95.934 1.00 91.81 267 GLN A O 1
ATOM 2137 N N . GLU A 1 268 ? -56.741 -18.379 94.854 1.00 91.56 268 GLU A N 1
ATOM 2138 C CA . GLU A 1 268 ? -56.760 -17.536 96.052 1.00 91.56 268 GLU A CA 1
ATOM 2139 C C . GLU A 1 268 ? -58.181 -17.355 96.604 1.00 91.56 268 GLU A C 1
ATOM 2141 O O . GLU A 1 268 ? -58.364 -17.420 97.818 1.00 91.56 268 GLU A O 1
ATOM 2146 N N . ILE A 1 269 ? -59.203 -17.243 95.745 1.00 90.50 269 ILE A N 1
ATOM 2147 C CA . ILE A 1 269 ? -60.613 -17.239 96.172 1.00 90.50 269 ILE A CA 1
ATOM 2148 C C . ILE A 1 269 ? -60.957 -18.546 96.899 1.00 90.50 269 ILE A C 1
ATOM 2150 O O . ILE A 1 269 ? -61.548 -18.512 97.977 1.00 90.50 269 ILE A O 1
ATOM 2154 N N . HIS A 1 270 ? -60.557 -19.699 96.357 1.00 89.81 270 HIS A N 1
ATOM 2155 C CA . HIS A 1 270 ? -60.799 -20.996 96.994 1.00 89.81 270 HIS A CA 1
ATOM 2156 C C . HIS A 1 270 ? -60.045 -21.149 98.323 1.00 89.81 270 HIS A C 1
ATOM 2158 O O . HIS A 1 270 ? -60.609 -21.659 99.292 1.00 89.81 270 HIS A O 1
ATOM 2164 N N . LYS A 1 271 ? -58.791 -20.680 98.410 1.00 91.94 271 LYS A N 1
ATOM 2165 C CA . LYS A 1 271 ? -58.029 -20.670 99.671 1.00 91.94 271 LYS A CA 1
ATOM 2166 C C . LYS A 1 271 ? -58.691 -19.777 100.720 1.00 91.94 271 LYS A C 1
ATOM 2168 O O . LYS A 1 271 ? -58.863 -20.204 101.860 1.00 91.94 271 LYS A O 1
ATOM 2173 N N . ALA A 1 272 ? -59.085 -18.562 100.334 1.00 89.56 272 ALA A N 1
ATOM 2174 C CA . ALA A 1 272 ? -59.769 -17.623 101.214 1.00 89.56 272 ALA A CA 1
ATOM 2175 C C . ALA A 1 272 ? -61.109 -18.189 101.697 1.00 89.56 272 ALA A C 1
ATOM 2177 O O . ALA A 1 272 ? -61.407 -18.122 102.886 1.00 89.56 272 ALA A O 1
ATOM 2178 N N . HIS A 1 273 ? -61.885 -18.816 100.809 1.00 91.31 273 HIS A N 1
ATOM 2179 C CA . HIS A 1 273 ? -63.126 -19.503 101.168 1.00 91.31 273 HIS A CA 1
ATOM 2180 C C . HIS A 1 273 ? -62.897 -20.626 102.179 1.00 91.31 273 HIS A C 1
ATOM 2182 O O . HIS A 1 273 ? -63.589 -20.664 103.194 1.00 91.31 273 HIS A O 1
ATOM 2188 N N . ALA A 1 274 ? -61.909 -21.497 101.957 1.00 90.25 274 ALA A N 1
ATOM 2189 C CA . ALA A 1 274 ? -61.594 -22.582 102.884 1.00 90.25 274 ALA A CA 1
ATOM 2190 C C . ALA A 1 274 ? -61.228 -22.055 104.283 1.00 90.25 274 ALA A C 1
ATOM 2192 O O . ALA A 1 274 ? -61.699 -22.592 105.290 1.00 90.25 274 ALA A O 1
ATOM 2193 N N . GLN A 1 275 ? -60.439 -20.979 104.342 1.00 91.50 275 GLN A N 1
ATOM 2194 C CA . GLN A 1 275 ? -60.057 -20.333 105.595 1.00 91.50 275 GLN A CA 1
ATOM 2195 C C . GLN A 1 275 ? -61.261 -19.680 106.288 1.00 91.50 275 GLN A C 1
ATOM 2197 O O . GLN A 1 275 ? -61.523 -19.971 107.453 1.00 91.50 275 GLN A O 1
ATOM 2202 N N . VAL A 1 276 ? -62.044 -18.870 105.566 1.00 91.31 276 VAL A N 1
ATOM 2203 C CA . VAL A 1 276 ? -63.251 -18.216 106.100 1.00 91.31 276 VAL A CA 1
ATOM 2204 C C . VAL A 1 276 ? -64.259 -19.249 106.590 1.00 91.31 276 VAL A C 1
ATOM 2206 O O . VAL A 1 276 ? -64.825 -19.071 107.659 1.00 91.31 276 VAL A O 1
ATOM 2209 N N . ASN A 1 277 ? -64.467 -20.344 105.859 1.00 90.81 277 ASN A N 1
ATOM 2210 C CA . ASN A 1 277 ? -65.378 -21.410 106.262 1.00 90.81 277 ASN A CA 1
ATOM 2211 C C . ASN A 1 277 ? -64.933 -22.079 107.576 1.00 90.81 277 ASN A C 1
ATOM 2213 O O . ASN A 1 277 ? -65.753 -22.302 108.467 1.00 90.81 277 ASN A O 1
ATOM 2217 N N . ARG A 1 278 ? -63.628 -22.352 107.724 1.00 89.81 278 ARG A N 1
ATOM 2218 C CA . ARG A 1 278 ? -63.053 -22.909 108.956 1.00 89.81 278 ARG A CA 1
ATOM 2219 C C . ARG A 1 278 ? -63.213 -21.949 110.133 1.00 89.81 278 ARG A C 1
ATOM 2221 O O . ARG A 1 278 ? -63.684 -22.357 111.193 1.00 89.81 278 ARG A O 1
ATOM 2228 N N . ASP A 1 279 ? -62.847 -20.686 109.943 1.00 89.94 279 ASP A N 1
ATOM 2229 C CA . ASP A 1 279 ? -62.914 -19.671 110.996 1.00 89.94 279 ASP A CA 1
ATOM 2230 C C . ASP A 1 279 ? -64.366 -19.374 111.387 1.00 89.94 279 ASP A C 1
ATOM 2232 O O . ASP A 1 279 ? -64.684 -19.278 112.570 1.00 89.94 279 ASP A O 1
ATOM 2236 N N . PHE A 1 280 ? -65.275 -19.324 110.411 1.00 89.12 280 PHE A N 1
ATOM 2237 C CA . PHE A 1 280 ? -66.705 -19.140 110.639 1.00 89.12 280 PHE A CA 1
ATOM 2238 C C . PHE A 1 280 ? -67.310 -20.292 111.447 1.00 89.12 280 PHE A C 1
ATOM 2240 O O . PHE A 1 280 ? -68.042 -20.045 112.407 1.00 89.12 280 PHE A O 1
ATOM 2247 N N . GLY A 1 281 ? -66.959 -21.538 111.112 1.00 86.38 281 GLY A N 1
ATOM 2248 C CA . GLY A 1 281 ? -67.367 -22.715 111.877 1.00 86.38 281 GLY A CA 1
ATOM 2249 C C . GLY A 1 281 ? -66.868 -22.677 113.322 1.00 86.38 281 GLY A C 1
ATOM 2250 O O . GLY A 1 281 ? -67.664 -22.871 114.240 1.00 86.38 281 GLY A O 1
ATOM 2251 N N . ASN A 1 282 ? -65.588 -22.340 113.527 1.00 86.50 282 ASN A N 1
ATOM 2252 C CA . ASN A 1 282 ? -64.975 -22.225 114.857 1.00 86.50 282 ASN A CA 1
ATOM 2253 C C . ASN A 1 282 ? -65.626 -21.123 115.714 1.00 86.50 282 ASN A C 1
ATOM 2255 O O . ASN A 1 282 ? -65.858 -21.313 116.912 1.00 86.50 282 ASN A O 1
ATOM 2259 N N . ILE A 1 283 ? -65.935 -19.965 115.118 1.00 86.81 283 ILE A N 1
ATOM 2260 C CA . ILE A 1 283 ? -66.618 -18.862 115.810 1.00 86.81 283 ILE A CA 1
ATOM 2261 C C . ILE A 1 283 ? -68.024 -19.305 116.233 1.00 86.81 283 ILE A C 1
ATOM 2263 O O . ILE A 1 283 ? -68.399 -19.123 117.391 1.00 86.81 283 ILE A O 1
ATOM 2267 N N . PHE A 1 284 ? -68.786 -19.940 115.337 1.00 83.50 284 PHE A N 1
ATOM 2268 C CA . PHE A 1 284 ? -70.142 -20.407 115.643 1.00 83.50 284 PHE A CA 1
ATOM 2269 C C . PHE A 1 284 ? -70.174 -21.489 116.726 1.00 83.50 284 PHE A C 1
ATOM 2271 O O . PHE A 1 284 ? -71.016 -21.414 117.619 1.00 83.50 284 PHE A O 1
ATOM 2278 N N . SER A 1 285 ? -69.243 -22.449 116.698 1.00 82.62 285 SER A N 1
ATOM 2279 C CA . SER A 1 285 ? -69.153 -23.485 117.735 1.00 82.62 285 SER A CA 1
ATOM 2280 C C . SER A 1 285 ? -68.742 -22.926 119.099 1.00 82.62 285 SER A C 1
ATOM 2282 O O . SER A 1 285 ? -69.126 -23.478 120.125 1.00 82.62 285 SER A O 1
ATOM 2284 N N . THR A 1 286 ? -67.972 -21.830 119.120 1.00 82.81 286 THR A N 1
ATOM 2285 C CA . THR A 1 286 ? -67.585 -21.138 120.363 1.00 82.81 286 THR A CA 1
ATOM 2286 C C . THR A 1 286 ? -68.754 -20.346 120.952 1.00 82.81 286 THR A C 1
ATOM 2288 O O . THR A 1 286 ? -68.919 -20.306 122.167 1.00 82.81 286 THR A O 1
ATOM 2291 N N . LEU A 1 287 ? -69.576 -19.718 120.104 1.00 83.06 287 LEU A N 1
ATOM 2292 C CA . LEU A 1 287 ? -70.716 -18.907 120.544 1.00 83.06 287 LEU A CA 1
ATOM 2293 C C . LEU A 1 287 ? -71.924 -19.748 120.980 1.00 83.06 287 LEU A C 1
ATOM 2295 O O . LEU A 1 287 ? -72.657 -19.332 121.874 1.00 83.06 287 LEU A O 1
ATOM 2299 N N . LEU A 1 288 ? -72.156 -20.903 120.348 1.00 79.38 288 LEU A N 1
ATOM 2300 C CA . LEU A 1 288 ? -73.339 -21.736 120.573 1.00 79.38 288 LEU A CA 1
ATOM 2301 C C . LEU A 1 288 ? -72.930 -23.215 120.746 1.00 79.38 288 LEU A C 1
ATOM 2303 O O . LEU A 1 288 ? -72.680 -23.901 119.749 1.00 79.38 288 LEU A O 1
ATOM 2307 N N . PRO A 1 289 ? -72.884 -23.741 121.990 1.00 74.50 289 PRO A N 1
ATOM 2308 C CA . PRO A 1 289 ? -72.586 -25.150 122.241 1.00 74.50 289 PRO A CA 1
ATOM 2309 C C . PRO A 1 289 ? -73.587 -26.066 121.521 1.00 74.50 289 PRO A C 1
ATOM 2311 O O . PRO A 1 289 ? -74.797 -25.917 121.677 1.00 74.50 289 PRO A O 1
ATOM 2314 N N . GLY A 1 290 ? -73.089 -27.014 120.723 1.00 73.94 290 GLY A N 1
ATOM 2315 C CA . GLY A 1 290 ? -73.928 -27.930 119.933 1.00 73.94 290 GLY A CA 1
ATOM 2316 C C . GLY A 1 290 ? -74.389 -27.388 118.570 1.00 73.94 290 GLY A C 1
ATOM 2317 O O . GLY A 1 290 ? -75.152 -28.069 117.876 1.00 73.94 290 GLY A O 1
ATOM 2318 N N . ALA A 1 291 ? -73.917 -26.201 118.164 1.00 76.56 291 ALA A N 1
ATOM 2319 C CA . ALA A 1 291 ? -74.116 -25.654 116.825 1.00 76.56 291 ALA A CA 1
ATOM 2320 C C . ALA A 1 291 ? -72.880 -25.857 115.929 1.00 76.56 291 ALA A C 1
ATOM 2322 O O . ALA A 1 291 ? -71.737 -25.846 116.384 1.00 76.56 291 ALA A O 1
ATOM 2323 N N . SER A 1 292 ? -73.096 -26.029 114.629 1.00 80.00 292 SER A N 1
ATOM 2324 C CA . SER A 1 292 ? -72.047 -26.060 113.604 1.00 80.00 292 SER A CA 1
ATOM 2325 C C . SER A 1 292 ? -72.463 -25.168 112.449 1.00 80.00 292 SER A C 1
ATOM 2327 O O . SER A 1 292 ? -73.613 -25.215 112.033 1.00 80.00 292 SER A O 1
ATOM 2329 N N . ALA A 1 293 ? -71.558 -24.359 111.911 1.00 84.38 293 ALA A N 1
ATOM 2330 C CA . ALA A 1 293 ? -71.867 -23.500 110.776 1.00 84.38 293 ALA A CA 1
ATOM 2331 C C . ALA A 1 293 ? -70.824 -23.658 109.676 1.00 84.38 293 ALA A C 1
ATOM 2333 O O . ALA A 1 293 ? -69.655 -23.922 109.951 1.00 84.38 293 ALA A O 1
ATOM 2334 N N . LYS A 1 294 ? -71.264 -23.509 108.431 1.00 86.75 294 LYS A N 1
ATOM 2335 C CA . LYS A 1 294 ? -70.406 -23.527 107.254 1.00 86.75 294 LYS A CA 1
ATOM 2336 C C . LYS A 1 294 ? -70.876 -22.497 106.239 1.00 86.75 294 LYS A C 1
ATOM 2338 O O . LYS A 1 294 ? -72.055 -22.161 106.167 1.00 86.75 294 LYS A O 1
ATOM 2343 N N . VAL A 1 295 ? -69.930 -22.018 105.456 1.00 87.81 295 VAL A N 1
ATOM 2344 C CA . VAL A 1 295 ? -70.135 -21.125 104.327 1.00 87.81 295 VAL A CA 1
ATOM 2345 C C . VAL A 1 295 ? -69.851 -21.938 103.073 1.00 87.81 295 VAL A C 1
ATOM 2347 O O . VAL A 1 295 ? -68.733 -22.415 102.889 1.00 87.81 295 VAL A O 1
ATOM 2350 N N . GLU A 1 296 ? -70.844 -22.135 102.217 1.00 86.06 296 GLU A N 1
ATOM 2351 C CA . GLU A 1 296 ? -70.716 -22.957 101.012 1.00 86.06 296 GLU A CA 1
ATOM 2352 C C . GLU A 1 296 ? -71.390 -22.289 99.813 1.00 86.06 296 GLU A C 1
ATOM 2354 O O . GLU A 1 296 ? -72.273 -21.451 99.998 1.00 86.06 296 GLU A O 1
ATOM 2359 N N . PRO A 1 297 ? -70.957 -22.586 98.577 1.00 86.31 297 PRO A N 1
ATOM 2360 C CA . PRO A 1 297 ? -71.618 -22.030 97.411 1.00 86.31 297 PRO A CA 1
ATOM 2361 C C . PRO A 1 297 ? -73.074 -22.528 97.311 1.00 86.31 297 PRO A C 1
ATOM 2363 O O . PRO A 1 297 ? -73.347 -23.687 97.647 1.00 86.31 297 PRO A O 1
ATOM 2366 N N . PRO A 1 298 ? -74.003 -21.684 96.8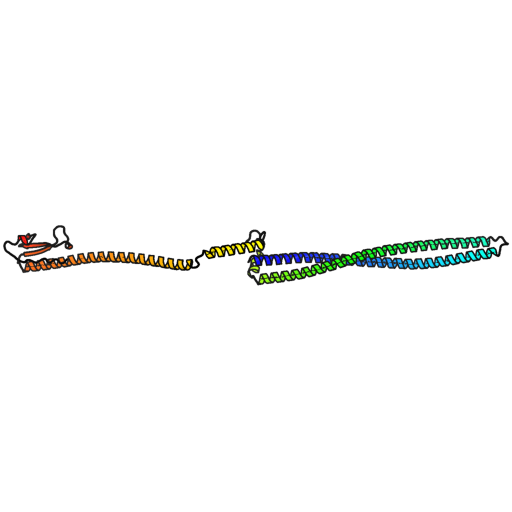19 1.00 83.69 298 PRO A N 1
ATOM 2367 C CA . PRO A 1 298 ? -75.380 -22.081 96.542 1.00 83.69 298 PRO A CA 1
ATOM 2368 C C . PRO A 1 298 ? -75.444 -23.267 95.579 1.00 83.69 298 PRO A C 1
ATOM 2370 O O . PRO A 1 298 ? -74.549 -23.470 94.752 1.00 83.69 298 PRO A O 1
ATOM 2373 N N . THR A 1 299 ? -76.543 -24.019 95.619 1.00 79.25 299 THR A N 1
ATOM 2374 C CA . THR A 1 299 ? -76.731 -25.173 94.726 1.00 79.25 299 THR A CA 1
ATOM 2375 C C . THR A 1 299 ? -76.581 -24.758 93.256 1.00 79.25 299 THR A C 1
ATOM 2377 O O . THR A 1 299 ? -77.314 -23.902 92.764 1.00 79.25 299 THR A O 1
ATOM 2380 N N . GLY A 1 300 ? -75.621 -25.369 92.555 1.00 79.50 300 GLY A N 1
ATOM 2381 C CA . GLY A 1 300 ? -75.342 -25.111 91.138 1.00 79.50 300 GLY A CA 1
ATOM 2382 C C . GLY A 1 300 ? -74.431 -23.911 90.844 1.00 79.50 300 GLY A C 1
ATOM 2383 O O . GLY A 1 300 ? -74.202 -23.623 89.671 1.00 79.50 300 GLY A O 1
ATOM 2384 N N . LYS A 1 301 ? -73.899 -23.224 91.864 1.00 85.50 301 LYS A N 1
ATOM 2385 C CA . LYS A 1 301 ? -72.948 -22.111 91.708 1.00 85.50 301 LYS A CA 1
ATOM 2386 C C . LYS A 1 301 ? -71.543 -22.487 92.181 1.00 85.50 301 LYS A C 1
ATOM 2388 O O . LYS A 1 301 ? -71.363 -23.431 92.948 1.00 85.50 301 LYS A O 1
ATOM 2393 N N . THR A 1 302 ? -70.535 -21.747 91.723 1.00 85.00 302 THR A N 1
ATOM 2394 C CA . THR A 1 302 ? -69.152 -21.870 92.216 1.00 85.00 302 THR A CA 1
ATOM 2395 C C . THR A 1 302 ? -68.878 -20.888 93.356 1.00 85.00 302 THR A C 1
ATOM 2397 O O . THR A 1 302 ? -69.604 -19.913 93.538 1.00 85.00 302 THR A O 1
ATOM 2400 N N . VAL A 1 303 ? -67.794 -21.117 94.105 1.00 83.50 303 VAL A N 1
ATOM 2401 C CA . VAL A 1 303 ? -67.323 -20.234 95.193 1.00 83.50 303 VAL A CA 1
ATOM 2402 C C . VAL A 1 303 ? -67.140 -18.783 94.721 1.00 83.50 303 VAL A C 1
ATOM 2404 O O . VAL A 1 303 ? -67.348 -17.843 95.482 1.00 83.50 303 VAL A O 1
ATOM 2407 N N . GLU A 1 304 ? -66.795 -18.589 93.448 1.00 83.00 304 GLU A N 1
ATOM 2408 C CA . GLU A 1 304 ? -66.598 -17.271 92.835 1.00 83.00 304 GLU A CA 1
ATOM 2409 C C . GLU A 1 304 ? -67.904 -16.506 92.579 1.0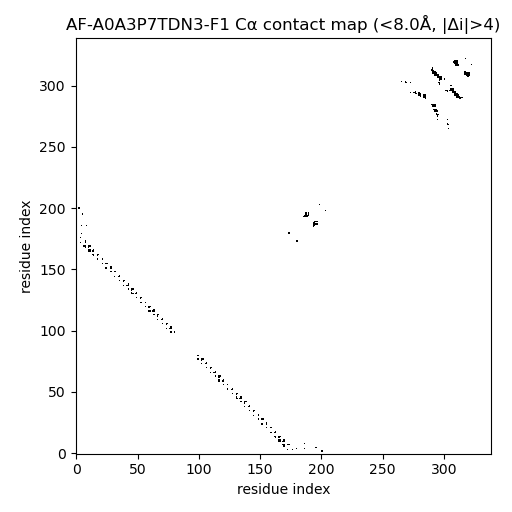0 83.00 304 GLU A C 1
ATOM 2411 O O . GLU A 1 304 ? -67.891 -15.284 92.457 1.00 83.00 304 GLU A O 1
ATOM 2416 N N . GLN A 1 305 ? -69.030 -17.216 92.476 1.00 84.62 305 GLN A N 1
ATOM 2417 C CA . GLN A 1 305 ? -70.336 -16.657 92.114 1.00 84.62 305 GLN A CA 1
ATOM 2418 C C . GLN A 1 305 ? -71.188 -16.272 93.332 1.00 84.62 305 GLN A C 1
ATOM 2420 O O . GLN A 1 305 ? -72.278 -15.719 93.170 1.00 84.62 305 GLN A O 1
ATOM 2425 N N . GLY A 1 306 ? -70.716 -16.573 94.543 1.00 84.81 306 GLY A N 1
ATOM 2426 C CA . GLY A 1 306 ? -71.381 -16.240 95.798 1.00 84.81 306 GLY A CA 1
ATOM 2427 C C . GLY A 1 306 ? -71.315 -17.370 96.820 1.00 84.81 306 GLY A C 1
ATOM 2428 O O . GLY A 1 306 ? -71.034 -18.521 96.494 1.00 84.81 306 GLY A O 1
ATOM 2429 N N . LEU A 1 307 ? -71.588 -17.022 98.075 1.00 87.00 307 LEU A N 1
ATOM 2430 C CA . LEU A 1 307 ? -71.537 -17.930 99.214 1.00 87.00 307 LEU A CA 1
ATOM 2431 C C . LEU A 1 307 ? -72.793 -17.774 100.071 1.00 87.00 307 LEU A C 1
ATOM 2433 O O . LEU A 1 307 ? -73.240 -16.656 100.325 1.00 87.00 307 LEU A O 1
ATOM 2437 N N . GLU A 1 308 ? -73.326 -18.895 100.542 1.00 86.00 308 GLU A N 1
ATOM 2438 C CA . GLU A 1 308 ? -74.463 -18.980 101.454 1.00 86.00 308 GLU A CA 1
ATOM 2439 C C . GLU A 1 308 ? -74.031 -19.584 102.791 1.00 86.00 308 GLU A C 1
ATOM 2441 O O . GLU A 1 308 ? -73.106 -20.396 102.880 1.00 86.00 308 GLU A O 1
ATOM 2446 N N . VAL A 1 309 ? -74.698 -19.154 103.859 1.00 84.12 309 VAL A N 1
ATOM 2447 C CA . VAL A 1 309 ? -74.421 -19.623 105.215 1.00 84.12 309 VAL A CA 1
ATOM 2448 C C . VAL A 1 309 ? -75.400 -20.731 105.569 1.00 84.12 309 VAL A C 1
ATOM 2450 O O . VAL A 1 309 ? -76.603 -20.492 105.651 1.00 84.12 309 VAL A O 1
ATOM 2453 N N . ARG A 1 310 ? -74.872 -21.916 105.877 1.00 82.44 310 ARG A N 1
ATOM 2454 C CA . ARG A 1 310 ? -75.629 -23.038 106.432 1.00 82.44 310 ARG A CA 1
ATOM 2455 C C . ARG A 1 310 ? -75.265 -23.261 107.888 1.00 82.44 310 ARG A C 1
ATOM 2457 O O . ARG A 1 310 ? -74.090 -23.265 108.255 1.00 82.44 310 ARG A O 1
ATOM 2464 N N . VAL A 1 311 ? -76.271 -23.500 108.720 1.00 80.38 311 VAL A N 1
ATOM 2465 C CA . VAL A 1 311 ? -76.082 -23.743 110.156 1.00 80.38 311 VAL A CA 1
ATOM 2466 C C . VAL A 1 311 ? -76.790 -25.032 110.548 1.00 80.38 311 VAL A C 1
ATOM 2468 O O . VAL A 1 311 ? -77.859 -25.344 110.033 1.00 80.38 311 VAL A O 1
ATOM 2471 N N . ALA A 1 312 ? -76.193 -25.795 111.453 1.00 79.75 312 ALA A N 1
ATOM 2472 C CA . ALA A 1 312 ? -76.758 -26.979 112.066 1.00 79.75 312 ALA A CA 1
ATOM 2473 C C . ALA A 1 312 ? -76.829 -26.825 113.579 1.00 79.75 312 ALA A C 1
ATOM 2475 O O . ALA A 1 312 ? -75.884 -26.353 114.203 1.00 79.75 312 ALA A O 1
ATOM 2476 N N . PHE A 1 313 ? -77.924 -27.301 114.164 1.00 73.62 313 PHE A N 1
ATOM 2477 C CA . PHE A 1 313 ? -78.091 -27.442 115.610 1.00 73.62 313 PHE A CA 1
ATOM 2478 C C . PHE A 1 313 ? -78.414 -28.898 115.918 1.00 73.62 313 PHE A C 1
ATOM 2480 O O . PHE A 1 313 ? -79.286 -29.482 115.268 1.00 73.62 313 PHE A O 1
ATOM 2487 N N . ASN A 1 314 ? -77.704 -29.500 116.877 1.00 72.50 314 ASN A N 1
ATOM 2488 C CA . ASN A 1 314 ? -77.910 -30.898 117.281 1.00 72.50 314 ASN A CA 1
ATOM 2489 C C . ASN A 1 314 ? -77.926 -31.883 116.086 1.00 72.50 314 ASN A C 1
ATOM 2491 O O . ASN A 1 314 ? -78.727 -32.815 116.043 1.00 72.50 314 ASN A O 1
ATOM 2495 N N . GLY A 1 315 ? -77.079 -31.641 115.077 1.00 70.88 315 GLY A N 1
ATOM 2496 C CA . GLY A 1 315 ? -76.928 -32.500 113.895 1.00 70.88 315 GLY A CA 1
ATOM 2497 C C . GLY A 1 315 ? -77.916 -32.268 112.739 1.00 70.88 315 GLY A C 1
ATOM 2498 O O . GLY A 1 315 ? -77.781 -32.927 111.711 1.00 70.88 315 GLY A O 1
ATOM 2499 N N . LYS A 1 316 ? -78.878 -31.336 112.846 1.00 75.81 316 LYS A N 1
ATOM 2500 C CA . LYS A 1 316 ? -79.804 -30.992 111.744 1.00 75.81 316 LYS A CA 1
ATOM 2501 C C . LYS A 1 316 ? -79.362 -29.722 111.014 1.00 75.81 316 LYS A C 1
ATOM 2503 O O . LYS A 1 316 ? -79.422 -28.647 111.603 1.00 75.81 316 LYS A O 1
ATOM 2508 N N . TRP A 1 317 ? -78.961 -29.846 109.746 1.00 78.44 317 TRP A N 1
ATOM 2509 C CA . TRP A 1 317 ? -78.576 -28.725 108.874 1.00 78.44 317 TRP A CA 1
ATOM 2510 C C . TRP A 1 317 ? -79.788 -27.946 108.358 1.00 78.44 317 TRP A C 1
ATOM 2512 O O . TRP A 1 317 ? -80.815 -28.536 108.023 1.00 78.44 317 TRP A O 1
ATOM 2522 N N . LYS A 1 318 ? -79.644 -26.623 108.283 1.00 74.75 318 LYS A N 1
ATOM 2523 C CA . LYS A 1 318 ? -80.649 -25.670 107.811 1.00 74.75 318 LYS A CA 1
ATOM 2524 C C . LYS A 1 318 ? -80.065 -24.746 106.747 1.00 74.75 318 LYS A C 1
ATOM 2526 O O . LYS A 1 318 ? -78.891 -24.377 106.818 1.00 74.75 318 LYS A O 1
ATOM 2531 N N . ASP A 1 319 ? -80.903 -24.392 105.776 1.00 66.81 319 ASP A N 1
ATOM 2532 C CA . ASP A 1 319 ? -80.509 -23.654 104.570 1.00 66.81 319 ASP A CA 1
ATOM 2533 C C . ASP A 1 319 ? -80.358 -22.143 104.790 1.00 66.81 319 ASP A C 1
ATOM 2535 O O . ASP A 1 319 ? -79.718 -21.473 103.989 1.00 66.81 319 ASP A O 1
ATOM 2539 N N . SER A 1 320 ? -80.894 -21.592 105.884 1.00 62.09 320 SER A N 1
ATOM 2540 C CA . SER A 1 320 ? -80.751 -20.170 106.200 1.00 62.09 320 SER A CA 1
ATOM 2541 C C . SER A 1 320 ? -80.807 -19.904 107.703 1.00 62.09 320 SER A C 1
ATOM 2543 O O . SER A 1 320 ? -81.577 -20.525 108.440 1.00 62.09 320 SER A O 1
ATOM 2545 N N . LEU A 1 321 ? -80.040 -18.903 108.151 1.00 62.72 321 LEU A N 1
ATOM 2546 C CA . LEU A 1 321 ? -80.137 -18.303 109.491 1.00 62.72 321 LEU A CA 1
ATOM 2547 C C . LEU A 1 321 ? -81.559 -17.802 109.809 1.00 62.72 321 LEU A C 1
ATOM 2549 O O . LEU A 1 321 ? -81.935 -17.712 110.977 1.00 62.72 321 LEU A O 1
ATOM 2553 N N . GLN A 1 322 ? -82.356 -17.492 108.782 1.00 58.12 322 GLN A N 1
ATOM 2554 C CA . GLN A 1 322 ? -83.726 -16.993 108.927 1.00 58.12 322 GLN A CA 1
ATOM 2555 C C . GLN A 1 322 ? -84.692 -18.045 109.488 1.00 58.12 322 GLN A C 1
ATOM 2557 O O . GLN A 1 322 ? -85.655 -17.675 110.152 1.00 58.12 322 GLN A O 1
ATOM 2562 N N . GLU A 1 323 ? -84.422 -19.342 109.307 1.00 57.25 323 GLU A N 1
ATOM 2563 C CA . GLU A 1 323 ? -85.273 -20.413 109.850 1.00 57.25 323 GLU A CA 1
ATOM 2564 C C . GLU A 1 323 ? -85.088 -20.647 111.359 1.00 57.25 323 GLU A C 1
ATOM 2566 O O . GLU A 1 323 ? -85.829 -21.422 111.962 1.00 57.25 323 GLU A O 1
ATOM 2571 N N . LEU A 1 324 ? -84.093 -20.005 111.980 1.00 54.38 324 LEU A N 1
ATOM 2572 C CA . LEU A 1 324 ? -83.673 -20.265 113.363 1.00 54.38 324 LEU A CA 1
ATOM 2573 C C . LEU A 1 324 ? -84.083 -19.166 114.357 1.00 54.38 324 LEU A C 1
ATOM 2575 O O . LEU A 1 324 ? -83.937 -19.345 115.564 1.00 54.38 324 LEU A O 1
ATOM 2579 N N . SER A 1 325 ? -84.629 -18.041 113.888 1.00 43.44 325 SER A N 1
ATOM 2580 C CA . SER A 1 325 ? -85.029 -16.920 114.747 1.00 43.44 325 SER A CA 1
ATOM 2581 C C . SER A 1 325 ? -86.520 -16.973 115.099 1.00 43.44 325 SER A C 1
ATOM 2583 O O . SER A 1 325 ? -87.335 -16.248 114.533 1.00 43.44 325 SER A O 1
ATOM 2585 N N . GLY A 1 326 ? -86.854 -17.759 116.124 1.00 46.75 326 GLY A N 1
ATOM 2586 C CA . GLY A 1 326 ? -88.035 -17.530 116.968 1.00 46.75 326 GLY A CA 1
ATOM 2587 C C . GLY A 1 326 ? -87.827 -16.444 118.039 1.00 46.75 326 GLY A C 1
ATOM 2588 O O . GLY A 1 326 ? -88.671 -16.284 118.913 1.00 46.75 326 GLY A O 1
ATOM 2589 N N . GLY A 1 327 ? -86.715 -15.696 118.007 1.00 46.75 327 GLY A N 1
ATOM 2590 C CA . GLY A 1 327 ? -86.456 -14.621 118.964 1.00 46.75 327 GLY A CA 1
ATOM 2591 C C . GLY A 1 327 ? -85.098 -13.941 118.782 1.00 46.75 327 GLY A C 1
ATOM 2592 O O . GLY A 1 327 ? -84.142 -14.361 119.418 1.00 46.75 327 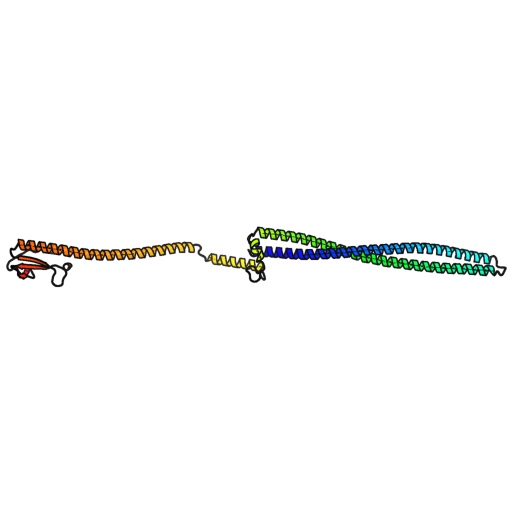GLY A O 1
ATOM 2593 N N . ARG A 1 328 ? -85.082 -12.849 117.989 1.00 39.91 328 ARG A N 1
ATOM 2594 C CA . ARG A 1 328 ? -83.985 -11.867 117.756 1.00 39.91 328 ARG A CA 1
ATOM 2595 C C . ARG A 1 328 ? -82.699 -12.471 117.128 1.00 39.91 328 ARG A C 1
ATOM 2597 O O . ARG A 1 328 ? -82.318 -13.575 117.491 1.00 39.91 328 ARG A O 1
ATOM 2604 N N . PRO A 1 329 ? -81.992 -11.771 116.203 1.00 47.97 329 PRO A N 1
ATOM 2605 C CA . PRO A 1 329 ? -81.483 -10.424 116.456 1.00 47.97 329 PRO A CA 1
ATOM 2606 C C . PRO A 1 329 ? -81.390 -9.449 115.267 1.00 47.97 329 PRO A C 1
ATOM 2608 O O . PRO A 1 329 ? -81.143 -9.757 114.106 1.00 47.97 329 PRO A O 1
ATOM 2611 N N . GLU A 1 330 ? -81.488 -8.200 115.677 1.00 49.66 330 GLU A N 1
ATOM 2612 C CA . GLU A 1 330 ? -81.052 -6.975 115.040 1.00 49.66 330 GLU A CA 1
ATOM 2613 C C . GLU A 1 330 ? -79.515 -6.948 114.927 1.00 49.66 330 GLU A C 1
ATOM 2615 O O . GLU A 1 330 ? -78.841 -6.630 115.896 1.00 49.66 330 GLU A O 1
ATOM 2620 N N . ILE A 1 331 ? -78.949 -7.280 113.757 1.00 40.94 331 ILE A N 1
ATOM 2621 C CA . ILE A 1 331 ? -77.615 -6.814 113.319 1.00 40.94 331 ILE A CA 1
ATOM 2622 C C . ILE A 1 331 ? -77.682 -6.541 111.813 1.00 40.94 331 ILE A C 1
ATOM 2624 O O . ILE A 1 331 ? -77.449 -7.395 110.959 1.00 40.94 331 ILE A O 1
ATOM 2628 N N . ARG A 1 332 ? -78.035 -5.300 111.491 1.00 37.31 332 ARG A N 1
ATOM 2629 C CA . ARG A 1 332 ? -78.063 -4.741 110.141 1.00 37.31 332 ARG A CA 1
ATOM 2630 C C . ARG A 1 332 ? -76.623 -4.421 109.718 1.00 37.31 332 ARG A C 1
ATOM 2632 O O . ARG A 1 332 ? -76.100 -3.371 110.080 1.00 37.31 332 ARG A O 1
ATOM 2639 N N . LYS A 1 333 ? -75.966 -5.295 108.946 1.00 41.66 333 LYS A N 1
ATOM 2640 C CA . LYS A 1 333 ? -74.771 -4.894 108.180 1.00 41.66 333 LYS A CA 1
ATOM 2641 C C . LYS A 1 333 ? -75.231 -4.129 106.942 1.00 41.66 333 LYS A C 1
ATOM 2643 O O . LYS A 1 333 ? -75.766 -4.706 105.998 1.00 41.66 333 LYS A O 1
ATOM 2648 N N . GLY A 1 334 ? -75.067 -2.809 106.997 1.00 34.22 334 GLY A N 1
ATOM 2649 C CA . GLY A 1 334 ? -75.292 -1.912 105.873 1.00 34.22 334 GLY A CA 1
ATOM 2650 C C . GLY A 1 334 ? -74.405 -2.295 104.694 1.00 34.22 334 GLY A C 1
ATOM 2651 O O . GLY A 1 334 ? -73.181 -2.270 104.797 1.00 34.22 334 GLY A O 1
ATOM 2652 N N . HIS A 1 335 ? -75.047 -2.635 103.581 1.00 33.84 335 HIS A N 1
ATOM 2653 C CA . HIS A 1 335 ? -74.444 -2.544 102.262 1.00 33.84 335 HIS A CA 1
ATOM 2654 C C . HIS A 1 335 ? -74.143 -1.071 101.982 1.00 33.84 335 HIS A C 1
ATOM 2656 O O . HIS A 1 335 ? -75.032 -0.220 102.059 1.00 33.84 335 HIS A O 1
ATOM 2662 N N . ARG A 1 336 ? -72.887 -0.772 101.667 1.00 33.84 336 ARG A N 1
ATOM 2663 C CA . ARG A 1 336 ? -72.512 0.434 100.937 1.00 33.84 336 ARG A CA 1
ATOM 2664 C C . ARG A 1 336 ? -71.686 -0.056 99.753 1.00 33.84 336 ARG A C 1
ATOM 2666 O O . ARG A 1 336 ? -70.499 -0.326 99.894 1.00 33.84 336 ARG A O 1
ATOM 2673 N N . GLU A 1 337 ? -72.373 -0.291 98.640 1.00 34.00 337 GLU A N 1
ATOM 2674 C CA . GLU A 1 337 ? -71.742 -0.489 97.338 1.00 34.00 337 GLU A CA 1
ATOM 2675 C C . GLU A 1 337 ? -71.070 0.823 96.925 1.00 34.00 337 GLU A C 1
ATOM 2677 O O . GLU A 1 337 ? -71.639 1.908 97.066 1.00 34.00 337 GLU A O 1
ATOM 2682 N N . VAL A 1 338 ? -69.830 0.700 96.466 1.00 36.34 338 VAL A N 1
ATOM 2683 C CA . VAL A 1 338 ? -69.058 1.738 95.787 1.00 36.34 338 VAL A CA 1
ATOM 2684 C C . VAL A 1 338 ? -69.073 1.339 94.314 1.00 36.34 338 VAL A C 1
ATOM 2686 O O . VAL A 1 338 ? -68.740 0.193 94.007 1.00 36.34 338 VAL A O 1
ATOM 2689 N N . SER A 1 339 ? -69.538 2.243 93.449 1.00 40.50 339 SER A N 1
ATOM 2690 C CA . SER A 1 339 ? -69.429 2.128 91.987 1.00 40.50 339 SER A CA 1
ATOM 2691 C C . SER A 1 339 ? -67.990 2.164 91.494 1.00 40.50 339 SER A C 1
ATOM 2693 O O . SER A 1 339 ? -67.157 2.825 92.156 1.00 40.50 339 SER A O 1
#